Protein 7OLT (pdb70)

Organism: Emericella nidulans (strain FGSC A4 / ATCC 38163 / CBS 112.46 / NRRL 194 / M139) (NCBI:txid227321)

InterPro domains:
  IPR008775 Phytanoyl-CoA dioxygenase-like [PF05721] (136-332)

Solvent-accessible surface area: 14148 Å² total; per-residue (Å²): 164,87,120,8,32,104,21,24,10,152,114,37,21,100,104,0,28,72,20,0,90,106,64,0,0,0,1,0,71,69,12,6,54,124,71,29,8,134,58,0,31,112,46,0,52,71,86,4,179,130,36,58,74,9,32,10,216,130,60,135,163,46,56,142,84,31,38,94,71,2,60,34,10,51,40,3,0,56,30,0,105,0,3,24,67,50,1,3,50,14,163,19,2,20,99,0,0,51,35,7,0,126,85,41,18,32,16,17,4,0,28,0,0,0,21,38,6,24,53,72,8,83,42,56,109,38,51,42,32,15,63,159,48,17,90,105,7,106,191,72,170,93,131,34,61,22,5,1,1,14,0,17,0,0,6,20,68,3,40,43,96,2,0,0,5,20,0,3,39,24,0,26,122,66,129,112,81,92,108,52,41,82,123,38,9,9,57,0,85,7,101,38,0,9,0,0,0,0,5,10,31,0,5,7,0,10,2,37,9,99,53,38,110,67,65,7,27,14,0,8,2,12,0,0,6,6,84,18,100,37,79,18,70,13,150,101,7,71,91,80,18,0,23,16,3,35,83,63,0,5,41,2,13,24,34,7,15,2,166,30,47,55,144,222,43,165,20,55,90,63,66,237,76,57,24,26,64,141,70,84,116,19,117,27,107,82,132,134

Foldseek 3Di:
DDAAAEDELPPCLVVQLVSCVQWQKHKHALLDPLVLLVQLCVQCVVVQVVAAFQQDPPDPDRDPQADRQKGKDWPCLLRGPSCLAVVLPRPSVVSNLCVQCVQWFAKAWLIKIKMKAAAQRAKRAWDFPPVVPCVVVVVDDLPPRFQKKKWWAWSAWADLQQFFKWWQIPQLNDPDCPVPDSVRTHGDGGHGSMIMMGTSRITMIGGGNHPSPDMTMTTMTMMGHPVDHHPDACPPPDLLSLLLGAPSSCVNRVQKWTFTSPPPTQTGCADPSHMSCVVVVRHHNDHD

CATH classification: 2.60.120.620

Nearest PDB structures (foldseek):
  5dap-assembly1_A  TM=1.002E+00  e=4.145E-62  Aspergillus nidulans FGSC A4
  5oa4-assembly1_A  TM=1.003E+00  e=5.260E-62  Aspergillus nidulans FGSC A4
  6eoz-assembly1_A-2  TM=1.002E+00  e=1.141E-61  Aspergillus nidulans FGSC A4
  7etl-assembly1_B  TM=9.410E-01  e=2.578E-31  Aspergillus fumigatus
  6oxj-assembly1_A  TM=9.228E-01  e=7.099E-31  Aspergillus fumigatus Af293

Structure (mmCIF, N/CA/C/O backbone):
data_7OLT
#
_entry.id   7OLT
#
_cell.length_a   72.620
_cell.length_b   120.750
_cell.length_c   67.290
_cell.angle_alpha   90.000
_cell.angle_beta   90.000
_cell.angle_gamma   90.000
#
_symmetry.space_group_name_H-M   'C 2 2 21'
#
loop_
_entity.id
_entity.type
_entity.pdbx_description
1 polymer 'Iron/alpha-ketoglutarate-dependent dioxygenase asqJ'
2 non-polymer 'NICKEL (II) ION'
3 non-polymer 4-Methoxydehydrocyclopeptin
4 non-polymer 2-AMINO-2-HYDROXYMETHYL-PROPANE-1,3-DIOL
5 non-polymer 'BROMIDE ION'
6 non-polymer 'CHLORIDE ION'
7 non-polymer 'POTASSIUM ION'
8 water water
#
loop_
_atom_site.group_PDB
_atom_site.id
_atom_site.type_symbol
_atom_site.label_atom_id
_atom_site.label_alt_id
_atom_site.label_comp_id
_atom_site.label_asym_id
_atom_site.label_entity_id
_atom_site.label_seq_id
_atom_site.pdbx_PDB_ins_code
_atom_site.Cartn_x
_atom_site.Cartn_y
_atom_site.Cartn_z
_atom_site.occupancy
_atom_site.B_iso_or_equiv
_atom_site.auth_seq_id
_atom_site.auth_comp_id
_atom_site.auth_asym_id
_atom_site.auth_atom_id
_atom_site.pdbx_PDB_model_num
ATOM 1 N N . LYS A 1 8 ? -5.545 -41.369 -7.714 1.00 65.54 8 LYS A N 1
ATOM 2 C CA . LYS A 1 8 ? -6.770 -40.960 -8.481 1.00 61.04 8 LYS A CA 1
ATOM 3 C C . LYS A 1 8 ? -6.417 -39.823 -9.451 1.00 51.04 8 LYS A C 1
ATOM 4 O O . LYS A 1 8 ? -5.470 -39.060 -9.168 1.00 51.92 8 LYS A O 1
ATOM 10 N N . SER A 1 9 ? -7.160 -39.730 -10.556 1.00 42.17 9 SER A N 1
ATOM 11 C CA . SER A 1 9 ? -6.941 -38.771 -11.671 1.00 40.85 9 SER A CA 1
ATOM 12 C C . SER A 1 9 ? -7.115 -37.336 -11.163 1.00 33.66 9 SER A C 1
ATOM 13 O O . SER A 1 9 ? -8.053 -37.105 -10.374 1.00 35.22 9 SER A O 1
ATOM 16 N N . GLN A 1 10 ? -6.246 -36.414 -11.587 1.00 29.22 10 GLN A N 1
ATOM 17 C CA . GLN A 1 10 ? -6.354 -34.970 -11.242 1.00 26.32 10 GLN A CA 1
ATOM 18 C C . GLN A 1 10 ? -7.284 -34.270 -12.241 1.00 23.56 10 GLN A C 1
ATOM 19 O O . GLN A 1 10 ? -7.532 -34.818 -13.321 1.00 26.13 10 GLN A O 1
ATOM 25 N N . ILE A 1 11 ? -7.780 -33.086 -11.894 1.00 22.12 11 ILE A N 1
ATOM 26 C CA . ILE A 1 11 ? -8.622 -32.276 -12.818 1.00 21.40 11 ILE A CA 1
ATOM 27 C C . ILE A 1 11 ? -7.785 -31.943 -14.054 1.00 21.80 11 ILE A C 1
ATOM 28 O O . ILE A 1 11 ? -6.667 -31.433 -13.944 1.00 23.62 11 ILE A O 1
ATOM 33 N N . PRO A 1 12 ? -8.289 -32.253 -15.268 1.00 21.75 12 PRO A N 1
ATOM 34 C CA . PRO A 1 12 ? -7.610 -31.860 -16.500 1.00 23.51 12 PRO A CA 1
ATOM 35 C C . PRO A 1 12 ? -7.365 -30.347 -16.544 1.00 22.73 12 PRO A C 1
ATOM 36 O O . PRO A 1 12 ? -8.229 -29.583 -16.158 1.00 25.24 12 PRO A O 1
ATOM 40 N N . ARG A 1 13 ? -6.186 -29.959 -17.008 1.00 22.52 13 ARG A N 1
ATOM 41 C CA . ARG A 1 13 ? -5.780 -28.540 -17.146 1.00 24.60 13 ARG A CA 1
ATOM 42 C C . ARG A 1 13 ? -5.622 -28.224 -18.628 1.00 22.21 13 ARG A C 1
ATOM 43 O O . ARG A 1 13 ? -4.917 -28.971 -19.324 1.00 26.09 13 ARG A O 1
ATOM 51 N N . LEU A 1 14 ? -6.253 -27.149 -19.087 1.00 23.73 14 LEU A N 1
ATOM 52 C CA . LEU A 1 14 ? -6.276 -26.788 -20.529 1.00 23.24 14 LEU A CA 1
ATOM 53 C C . LEU A 1 14 ? -5.862 -25.331 -20.715 1.00 21.66 14 LEU A C 1
ATOM 54 O O . LEU A 1 14 ? -6.079 -24.514 -19.792 1.00 23.67 14 LEU A O 1
ATOM 59 N N . SER A 1 15 ? -5.304 -25.033 -21.883 1.00 22.25 15 SER A N 1
ATOM 60 C CA . SER A 1 15 ? -4.935 -23.667 -22.324 1.00 26.34 15 SER A CA 1
ATOM 61 C C . SER A 1 15 ? -6.186 -22.936 -22.802 1.00 29.53 15 SER A C 1
ATOM 62 O O . SER A 1 15 ? -6.910 -23.497 -23.629 1.00 34.95 15 SER A O 1
ATOM 65 N N . ALA A 1 16 ? -6.396 -21.717 -22.313 1.00 28.88 16 ALA A N 1
ATOM 66 C CA . ALA A 1 16 ? -7.395 -20.765 -22.840 1.00 33.10 16 ALA A CA 1
ATOM 67 C C . ALA A 1 16 ? -7.031 -20.440 -24.293 1.00 35.62 16 ALA A C 1
ATOM 68 O O . ALA A 1 16 ? -7.957 -20.342 -25.122 1.00 47.93 16 ALA A O 1
ATOM 70 N N . ILE A 1 17 ? -5.722 -20.361 -24.582 1.00 30.01 17 ILE A N 1
ATOM 71 C CA . ILE A 1 17 ? -5.129 -19.849 -25.854 1.00 34.95 17 ILE A CA 1
ATOM 72 C C . ILE A 1 17 ? -5.206 -20.930 -26.941 1.00 34.70 17 ILE A C 1
ATOM 73 O O . ILE A 1 17 ? -5.680 -20.611 -28.039 1.00 43.53 17 ILE A O 1
ATOM 78 N N . ASN A 1 18 ? -4.765 -22.156 -26.646 1.00 34.12 18 ASN A N 1
ATOM 79 C CA . ASN A 1 18 ? -4.496 -23.214 -27.661 1.00 36.13 18 ASN A CA 1
ATOM 80 C C . ASN A 1 18 ? -5.621 -24.265 -27.699 1.00 36.53 18 ASN A C 1
ATOM 81 O O . ASN A 1 18 ? -5.952 -24.731 -28.809 1.00 44.81 18 ASN A O 1
ATOM 86 N N . ASP A 1 19 ? -6.208 -24.628 -26.553 1.00 30.76 19 ASP A N 1
ATOM 87 C CA . ASP A 1 19 ? -6.988 -25.891 -26.420 1.00 32.80 19 ASP A CA 1
ATOM 88 C C . ASP A 1 19 ? -8.496 -25.607 -26.455 1.00 32.72 19 ASP A C 1
ATOM 89 O O . ASP A 1 19 ? -9.242 -26.421 -25.898 1.00 31.24 19 ASP A O 1
ATOM 94 N N . LEU A 1 20 ? -8.940 -24.505 -27.066 1.00 30.81 20 LEU A N 1
ATOM 95 C CA . LEU A 1 20 ? -10.281 -23.922 -26.773 1.00 23.28 20 LEU A CA 1
ATOM 96 C C . LEU A 1 20 ? -11.385 -24.931 -27.120 1.00 22.22 20 LEU A C 1
ATOM 97 O O . LEU A 1 20 ? -12.281 -25.141 -26.294 1.00 21.52 20 LEU A O 1
ATOM 102 N N . HIS A 1 21 ? -11.296 -25.559 -28.290 1.00 22.31 21 HIS A N 1
ATOM 103 C CA . HIS A 1 21 ? -12.253 -26.597 -28.762 1.00 22.96 21 HIS A CA 1
ATOM 104 C C . HIS A 1 21 ? -12.265 -27.822 -27.834 1.00 21.65 21 HIS A C 1
ATOM 105 O O . HIS A 1 21 ? -13.226 -28.588 -27.900 1.00 21.56 21 HIS A O 1
ATOM 112 N N . LYS A 1 22 ? -11.231 -28.036 -27.022 1.00 22.19 22 LYS A N 1
ATOM 113 C CA . LYS A 1 22 ? -11.135 -29.244 -26.167 1.00 22.08 22 LYS A CA 1
ATOM 114 C C . LYS A 1 22 ? -11.793 -29.002 -24.806 1.00 20.61 22 LYS A C 1
ATOM 115 O O . LYS A 1 22 ? -12.013 -29.985 -24.096 1.00 22.14 22 LYS A O 1
ATOM 121 N N . ILE A 1 23 ? -12.092 -27.757 -24.432 1.00 20.26 23 ILE A N 1
ATOM 122 C CA . ILE A 1 23 ? -12.512 -27.449 -23.032 1.00 20.49 23 ILE A CA 1
ATOM 123 C C . ILE A 1 23 ? -13.885 -28.076 -22.769 1.00 19.85 23 ILE A C 1
ATOM 124 O O . ILE A 1 23 ? -13.993 -28.852 -21.806 1.00 21.68 23 ILE A O 1
ATOM 129 N N . TRP A 1 24 ? -14.906 -27.748 -23.563 1.00 18.77 24 TRP A N 1
ATOM 130 C CA . TRP A 1 24 ? -16.264 -28.281 -23.297 1.00 20.44 24 TRP A CA 1
ATOM 131 C C . TRP A 1 24 ? -16.251 -29.811 -23.388 1.00 21.23 24 TRP A C 1
ATOM 132 O O . TRP A 1 24 ? -16.755 -30.482 -22.484 1.00 19.97 24 TRP A O 1
ATOM 143 N N . PRO A 1 25 ? -15.670 -30.442 -24.438 1.00 21.22 25 PRO A N 1
ATOM 144 C CA . PRO A 1 25 ? -15.567 -31.905 -24.467 1.00 24.82 25 PRO A CA 1
ATOM 145 C C . PRO A 1 25 ? -14.936 -32.519 -23.206 1.00 20.66 25 PRO A C 1
ATOM 146 O O . PRO A 1 25 ? -15.365 -33.581 -22.789 1.00 22.73 25 PRO A O 1
ATOM 150 N N . THR A 1 26 ? -13.932 -31.854 -22.634 1.00 19.94 26 THR A N 1
ATOM 151 C CA . THR A 1 26 ? -13.232 -32.329 -21.417 1.00 21.01 26 THR A CA 1
ATOM 152 C C . THR A 1 26 ? -14.227 -32.313 -20.250 1.00 20.27 26 THR A C 1
ATOM 153 O O . THR A 1 26 ? -14.289 -33.295 -19.502 1.00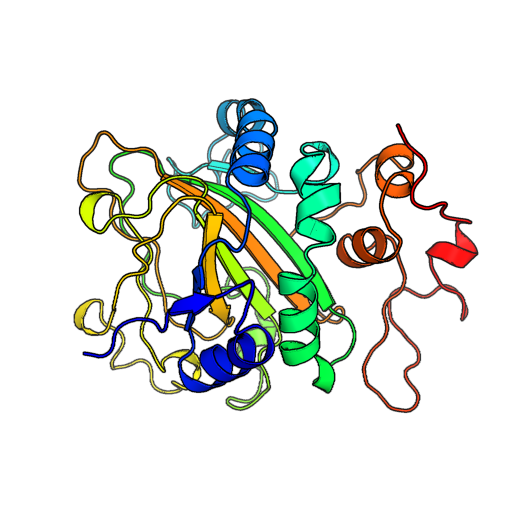 20.92 26 THR A O 1
ATOM 157 N N . VAL A 1 27 ? -14.976 -31.224 -20.097 1.00 19.27 27 VAL A N 1
ATOM 158 C CA . VAL A 1 27 ? -15.948 -31.077 -18.977 1.00 19.93 27 VAL A CA 1
ATOM 159 C C . VAL A 1 27 ? -17.082 -32.089 -19.188 1.00 20.49 27 VAL A C 1
ATOM 160 O O . VAL A 1 27 ? -17.487 -32.744 -18.210 1.00 22.94 27 VAL A O 1
ATOM 164 N N . GLU A 1 28 ? -17.568 -32.243 -20.419 1.00 20.97 28 GLU A N 1
ATOM 165 C CA . GLU A 1 28 ? -18.605 -33.257 -20.741 1.00 24.15 28 GLU A CA 1
ATOM 166 C C . GLU A 1 28 ? -18.167 -34.632 -20.222 1.00 24.19 28 GLU A C 1
ATOM 167 O O . GLU A 1 28 ? -19.016 -35.370 -19.685 1.00 24.77 28 GLU A O 1
ATOM 173 N N . GLU A 1 29 ? -16.896 -34.987 -20.415 1.00 23.80 29 GLU A N 1
ATOM 174 C CA . GLU A 1 29 ? -16.377 -36.336 -20.074 1.00 25.48 29 GLU A CA 1
ATOM 175 C C . GLU A 1 29 ? -16.137 -36.427 -18.566 1.00 22.17 29 GLU A C 1
ATOM 176 O O . GLU A 1 29 ? -16.557 -37.429 -17.978 1.00 27.10 29 GLU A O 1
ATOM 182 N N . HIS A 1 30 ? -15.462 -35.439 -17.975 1.00 21.09 30 HIS A N 1
ATOM 183 C CA . HIS A 1 30 ? -14.884 -35.548 -16.607 1.00 22.75 30 HIS A CA 1
ATOM 184 C C . HIS A 1 30 ? -15.686 -34.773 -15.556 1.00 19.29 30 HIS A C 1
ATOM 185 O O . HIS A 1 30 ? -15.497 -35.071 -14.367 1.00 23.92 30 HIS A O 1
ATOM 192 N N . GLY A 1 31 ? -16.518 -33.813 -15.959 1.00 18.68 31 GLY A N 1
ATOM 193 C CA . GLY A 1 31 ? -17.341 -33.000 -15.043 1.00 19.96 31 GLY A CA 1
ATOM 194 C C . GLY A 1 31 ? -16.601 -31.767 -14.558 1.00 19.05 31 GLY A C 1
ATOM 195 O O . GLY A 1 31 ? -17.198 -30.939 -13.874 1.00 19.92 31 GLY A O 1
ATOM 196 N N . ALA A 1 32 ? -15.317 -31.631 -14.886 1.00 20.12 32 ALA A N 1
ATOM 197 C CA . ALA A 1 32 ? -14.509 -30.477 -14.457 1.00 18.67 32 ALA A CA 1
ATOM 198 C C . ALA A 1 32 ? -13.271 -30.340 -15.343 1.00 18.71 32 ALA A C 1
ATOM 199 O O . ALA A 1 32 ? -12.764 -31.340 -15.871 1.00 21.85 32 ALA A O 1
ATOM 201 N N . ALA A 1 33 ? -12.816 -29.107 -15.497 1.00 19.21 33 ALA A N 1
ATOM 202 C CA . ALA A 1 33 ? -11.542 -28.778 -16.156 1.00 19.70 33 ALA A CA 1
ATOM 203 C C . ALA A 1 33 ? -11.053 -27.461 -15.578 1.00 20.20 33 ALA A C 1
ATOM 204 O O . ALA A 1 33 ? -11.884 -26.598 -15.227 1.00 19.33 33 ALA A O 1
ATOM 206 N N . ILE A 1 34 ? -9.742 -27.311 -15.512 1.00 20.36 34 ILE A N 1
ATOM 207 C CA . ILE A 1 34 ? -9.104 -26.0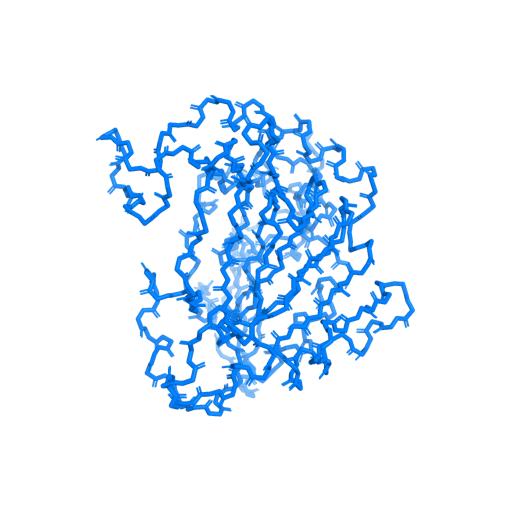31 -15.129 1.00 20.75 34 ILE A CA 1
ATOM 208 C C . ILE A 1 34 ? -8.648 -25.367 -16.424 1.00 20.60 34 ILE A C 1
ATOM 209 O O . ILE A 1 34 ? -7.908 -25.997 -17.214 1.00 22.96 34 ILE A O 1
ATOM 214 N N . ILE A 1 35 ? -9.163 -24.168 -16.657 1.00 19.83 35 ILE A N 1
ATOM 215 C CA . ILE A 1 35 ? -8.772 -23.288 -17.788 1.00 20.54 35 ILE A CA 1
ATOM 216 C C . ILE A 1 35 ? -7.675 -22.368 -17.252 1.00 20.82 35 ILE A C 1
ATOM 217 O O . ILE A 1 35 ? -7.991 -21.458 -16.459 1.00 20.88 35 ILE A O 1
ATOM 222 N N . GLU A 1 36 ? -6.426 -22.639 -17.628 1.00 21.39 36 GLU A N 1
ATOM 223 C CA . GLU A 1 36 ? -5.259 -21.832 -17.195 1.00 22.49 36 GLU A CA 1
ATOM 224 C C . GLU A 1 36 ? -5.344 -20.452 -17.856 1.00 24.80 36 GLU A C 1
ATOM 225 O O . GLU A 1 36 ? -5.606 -20.376 -19.073 1.00 24.81 36 GLU A O 1
ATOM 231 N N . SER A 1 37 ? -5.172 -19.398 -17.059 1.00 25.52 37 SER A N 1
ATOM 232 C CA . SER A 1 37 ? -5.176 -17.983 -17.510 1.00 27.59 37 SER A CA 1
ATOM 233 C C . SER A 1 37 ? -6.462 -17.685 -18.294 1.00 25.59 37 SER A C 1
ATOM 234 O O . SER A 1 37 ? -6.412 -17.034 -19.356 1.00 27.49 37 SER A O 1
ATOM 237 N N . PHE A 1 38 ? -7.593 -18.153 -17.773 1.00 22.73 38 PHE A N 1
ATOM 238 C CA . PHE A 1 38 ? -8.934 -17.793 -18.289 1.00 20.34 38 PHE A CA 1
ATOM 239 C C . PHE A 1 38 ? -9.068 -16.264 -18.357 1.00 20.93 38 PHE A C 1
ATOM 240 O O . PHE A 1 38 ? -9.554 -15.733 -19.384 1.00 22.60 38 PHE A O 1
ATOM 248 N N . LEU A 1 39 ? -8.664 -15.570 -17.290 1.00 20.30 39 LEU A N 1
ATOM 249 C CA . LEU A 1 39 ? -8.536 -14.094 -17.259 1.00 21.01 39 LEU A CA 1
ATOM 250 C C . LEU A 1 39 ? -7.066 -13.732 -17.092 1.00 21.43 39 LEU A C 1
ATOM 251 O O . LEU A 1 39 ? -6.376 -14.414 -16.327 1.00 23.43 39 LEU A O 1
ATOM 256 N N . SER A 1 40 ? -6.618 -12.689 -17.780 1.00 23.43 40 SER A N 1
ATOM 257 C CA . SER A 1 40 ? -5.259 -12.121 -17.601 1.00 23.09 40 SER A CA 1
ATOM 258 C C . SER A 1 40 ? -5.127 -11.569 -16.177 1.00 22.88 40 SER A C 1
ATOM 259 O O . SER A 1 40 ? -6.159 -11.234 -15.547 1.00 24.76 40 SER A O 1
ATOM 262 N N . LEU A 1 41 ? -3.891 -11.440 -15.697 1.00 23.24 41 LEU A N 1
ATOM 263 C CA . LEU A 1 41 ? -3.616 -10.827 -14.377 1.00 24.23 41 LEU A CA 1
ATOM 264 C C . LEU A 1 41 ? -4.087 -9.368 -14.389 1.00 24.20 41 LEU A C 1
ATOM 265 O O . LEU A 1 41 ? -4.503 -8.895 -13.330 1.00 24.62 41 LEU A O 1
ATOM 270 N N . ASP A 1 42 ? -4.036 -8.684 -15.535 1.00 24.28 42 ASP A N 1
ATOM 271 C CA . ASP A 1 42 ? -4.485 -7.270 -15.630 1.00 25.63 42 ASP A CA 1
ATOM 272 C C . ASP A 1 42 ? -5.992 -7.198 -15.352 1.00 24.87 42 ASP A C 1
ATOM 273 O O . ASP A 1 42 ? -6.422 -6.339 -14.569 1.00 23.42 42 ASP A O 1
ATOM 278 N N . ILE A 1 43 ? -6.774 -8.075 -15.971 1.00 23.77 43 ILE A N 1
ATOM 279 C CA . ILE A 1 43 ? -8.251 -8.109 -15.761 1.00 24.54 43 ILE A CA 1
ATOM 280 C C . ILE A 1 43 ? -8.531 -8.469 -14.295 1.00 20.39 43 ILE A C 1
ATOM 281 O O . ILE A 1 43 ? -9.403 -7.831 -13.687 1.00 22.04 43 ILE A O 1
ATOM 286 N N . VAL A 1 44 ? -7.805 -9.442 -13.743 1.00 19.72 44 VAL A N 1
ATOM 287 C CA . VAL A 1 44 ? -7.964 -9.860 -12.320 1.00 19.97 44 VAL A CA 1
ATOM 288 C C . VAL A 1 44 ? -7.694 -8.657 -11.409 1.00 20.20 44 VAL A C 1
ATOM 289 O O . VAL A 1 44 ? -8.480 -8.434 -10.471 1.00 22.60 44 VAL A O 1
ATOM 293 N N . ARG A 1 45 ? -6.622 -7.911 -11.674 1.00 21.19 45 ARG A N 1
ATOM 294 C CA . ARG A 1 45 ? -6.227 -6.741 -10.853 1.00 20.74 45 ARG A CA 1
ATOM 295 C C . ARG A 1 45 ? -7.350 -5.702 -10.908 1.00 20.60 45 ARG A C 1
ATOM 296 O O . ARG A 1 45 ? -7.736 -5.180 -9.842 1.00 22.28 45 ARG A O 1
ATOM 304 N N . ARG A 1 46 ? -7.869 -5.419 -12.104 1.00 20.27 46 ARG A N 1
ATOM 305 C CA . ARG A 1 46 ? -8.906 -4.373 -12.288 1.00 20.34 46 ARG A CA 1
ATOM 306 C C . ARG A 1 46 ? -10.189 -4.815 -11.593 1.00 21.53 46 ARG A C 1
ATOM 307 O O . ARG A 1 46 ? -10.786 -4.014 -10.843 1.00 23.17 46 ARG A O 1
ATOM 315 N N . LEU A 1 47 ? -10.596 -6.052 -11.828 1.00 19.01 47 LEU A N 1
ATOM 316 C CA . LEU A 1 47 ? -11.842 -6.546 -11.218 1.00 21.71 47 LEU A CA 1
ATOM 317 C C . LEU A 1 47 ? -11.704 -6.491 -9.692 1.00 20.59 47 LEU A C 1
ATOM 318 O O . LEU A 1 47 ? -12.637 -6.020 -9.037 1.00 22.30 47 LEU A O 1
ATOM 323 N N . ASN A 1 48 ? -10.570 -6.927 -9.142 1.00 20.34 48 ASN A N 1
ATOM 324 C CA . ASN A 1 48 ? -10.365 -6.910 -7.670 1.00 21.53 48 ASN A CA 1
ATOM 325 C C . ASN A 1 48 ? -10.508 -5.477 -7.149 1.00 21.89 48 ASN A C 1
ATOM 326 O O . ASN A 1 48 ? -11.216 -5.276 -6.142 1.00 22.02 48 ASN A O 1
ATOM 331 N N . GLU A 1 49 ? -9.850 -4.519 -7.797 1.00 22.37 49 GLU A N 1
ATOM 332 C CA . GLU A 1 49 ? -9.838 -3.107 -7.348 1.00 24.43 49 GLU A CA 1
ATOM 333 C C . GLU A 1 49 ? -11.264 -2.560 -7.400 1.00 21.48 49 GLU A C 1
ATOM 334 O O . GLU A 1 49 ? -11.665 -1.841 -6.469 1.00 22.98 49 GLU A O 1
ATOM 340 N N . GLU A 1 50 ? -12.007 -2.915 -8.444 1.00 20.09 50 GLU A N 1
ATOM 341 C CA . GLU A 1 50 ? -13.358 -2.354 -8.687 1.00 21.32 50 GLU A CA 1
ATOM 342 C C . GLU A 1 50 ? -14.338 -2.900 -7.635 1.00 20.16 50 GLU A C 1
ATOM 343 O O . GLU A 1 50 ? -15.158 -2.117 -7.135 1.00 21.67 50 GLU A O 1
ATOM 349 N N A VAL A 1 51 ? -14.260 -4.187 -7.284 0.50 19.49 51 VAL A N 1
ATOM 350 N N B VAL A 1 51 ? -14.249 -4.189 -7.290 0.50 19.41 51 VAL A N 1
ATOM 351 C CA A VAL A 1 51 ? -15.267 -4.817 -6.371 0.50 20.38 51 VAL A CA 1
ATOM 352 C CA B VAL A 1 51 ? -15.243 -4.850 -6.384 0.50 20.23 51 VAL A CA 1
ATOM 353 C C A VAL A 1 51 ? -14.832 -4.662 -4.903 0.50 20.00 51 VAL A C 1
ATOM 354 C C B VAL A 1 51 ? -14.829 -4.668 -4.913 0.50 19.78 51 VAL A C 1
ATOM 355 O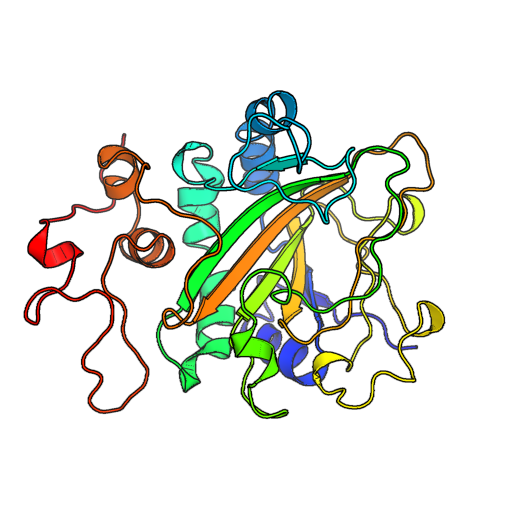 O A VAL A 1 51 ? -15.705 -4.798 -4.022 0.50 20.65 51 VAL A O 1
ATOM 356 O O B VAL A 1 51 ? -15.713 -4.795 -4.040 0.50 20.67 51 VAL A O 1
ATOM 363 N N . ASP A 1 52 ? -13.556 -4.354 -4.646 1.00 20.52 52 ASP A N 1
ATOM 364 C CA . ASP A 1 52 ? -12.985 -4.273 -3.269 1.00 21.00 52 ASP A CA 1
ATOM 365 C C . ASP A 1 52 ? -13.949 -3.593 -2.285 1.00 20.94 52 ASP A C 1
ATOM 366 O O . ASP A 1 52 ? -14.327 -4.184 -1.273 1.00 21.88 52 ASP A O 1
ATOM 371 N N . PRO A 1 53 ? -14.358 -2.322 -2.494 1.00 21.20 53 PRO A N 1
ATOM 372 C CA . PRO A 1 53 ? -15.178 -1.628 -1.497 1.00 22.75 53 PRO A CA 1
ATOM 373 C C . PRO A 1 53 ? -16.566 -2.269 -1.319 1.00 21.30 53 PRO A C 1
ATOM 374 O O . PRO A 1 53 ? -17.085 -2.269 -0.223 1.00 22.21 53 PRO A O 1
ATOM 378 N N . PHE A 1 54 ? -17.138 -2.825 -2.386 1.00 19.84 54 PHE A N 1
ATOM 379 C CA . PHE A 1 54 ? -18.468 -3.484 -2.336 1.00 20.60 54 PHE A CA 1
ATOM 380 C C . PHE A 1 54 ? -18.382 -4.751 -1.491 1.00 20.29 54 PHE A C 1
ATOM 381 O O . PHE A 1 54 ? -19.358 -5.062 -0.806 1.00 21.68 54 PHE A O 1
ATOM 389 N N . VAL A 1 55 ? -17.259 -5.470 -1.535 1.00 19.76 55 VAL A N 1
ATOM 390 C CA . VAL A 1 55 ? -17.038 -6.644 -0.642 1.00 20.70 55 VAL A CA 1
ATOM 391 C C . VAL A 1 55 ? -16.970 -6.151 0.813 1.00 21.55 55 VAL A C 1
ATOM 392 O O . VAL A 1 55 ? -17.581 -6.778 1.688 1.00 22.36 55 VAL A O 1
ATOM 396 N N . LYS A 1 56 ? -16.242 -5.072 1.077 1.00 22.14 56 LYS A N 1
ATOM 397 C CA . LYS A 1 56 ? -16.046 -4.566 2.461 1.00 23.79 56 LYS A CA 1
ATOM 398 C C . LYS A 1 56 ? -17.370 -4.071 3.070 1.00 23.22 56 LYS A C 1
ATOM 399 O O . LYS A 1 56 ? -17.532 -4.207 4.293 1.00 26.55 56 LYS A O 1
ATOM 405 N N . ILE A 1 57 ? -18.281 -3.490 2.284 1.00 23.03 57 ILE A N 1
ATOM 406 C CA . ILE A 1 57 ? -19.563 -2.942 2.832 1.00 22.52 57 ILE A CA 1
ATOM 407 C C . ILE A 1 57 ? -20.638 -4.033 2.871 1.00 23.71 57 ILE A C 1
ATOM 408 O O . ILE A 1 57 ? -21.676 -3.786 3.508 1.00 26.32 57 ILE A O 1
ATOM 413 N N . GLU A 1 58 ? -20.424 -5.171 2.202 1.00 21.13 58 GLU A N 1
ATOM 414 C CA . GLU A 1 58 ? -21.451 -6.237 2.066 1.00 21.96 58 GLU A CA 1
ATOM 415 C C . GLU A 1 58 ? -21.766 -6.801 3.449 1.00 23.22 58 GLU A C 1
ATOM 416 O O . GLU A 1 58 ? -20.866 -7.205 4.182 1.00 24.97 58 GLU A O 1
ATOM 422 N N . PRO A 1 59 ? -23.048 -6.811 3.880 1.00 24.30 59 PRO A N 1
ATOM 423 C CA . PRO A 1 59 ? -23.418 -7.467 5.131 1.00 25.82 59 PRO A CA 1
ATOM 424 C C . PRO A 1 59 ? -23.339 -8.999 5.058 1.00 24.00 59 PRO A C 1
ATOM 425 O O . PRO A 1 59 ? -23.112 -9.570 3.991 1.00 23.50 59 PRO A O 1
ATOM 429 N N . ILE A 1 60 ? -23.541 -9.648 6.198 1.00 23.64 60 ILE A N 1
ATOM 430 C CA . ILE A 1 60 ? -23.592 -11.137 6.289 1.00 23.47 60 ILE A CA 1
ATOM 431 C C . ILE A 1 60 ? -24.629 -11.658 5.290 1.00 22.58 60 ILE A C 1
ATOM 432 O O . ILE A 1 60 ? -25.605 -10.974 4.964 1.00 22.91 60 ILE A O 1
ATOM 437 N N . PRO A 1 61 ? -24.425 -12.864 4.723 1.00 20.61 61 PRO A N 1
ATOM 438 C CA . PRO A 1 61 ? -25.343 -13.405 3.715 1.00 21.17 61 PRO A CA 1
ATOM 439 C C . PRO A 1 61 ? -26.810 -13.432 4.170 1.00 22.16 61 PRO A C 1
ATOM 440 O O . PRO A 1 61 ? -27.682 -13.223 3.335 1.00 21.16 61 PRO A O 1
ATOM 444 N N . ALA A 1 62 ? -27.065 -13.680 5.456 1.00 22.09 62 ALA A N 1
ATOM 445 C CA . ALA A 1 62 ? -28.438 -13.777 6.008 1.00 23.13 62 ALA A CA 1
ATOM 446 C C . ALA A 1 62 ? -28.757 -12.544 6.864 1.00 21.82 62 ALA A C 1
ATOM 447 O O . ALA A 1 62 ? -29.523 -12.687 7.830 1.00 25.11 62 ALA A O 1
ATOM 449 N N . ALA A 1 63 ? -28.245 -11.367 6.499 1.00 23.31 63 ALA A N 1
ATOM 450 C CA . ALA A 1 63 ? -28.476 -10.103 7.243 1.00 26.60 63 ALA A CA 1
ATOM 451 C C . ALA A 1 63 ? -29.985 -9.876 7.402 1.00 27.14 63 ALA A C 1
ATOM 452 O O . ALA A 1 63 ? -30.736 -10.144 6.458 1.00 23.32 63 ALA A O 1
ATOM 454 N N . LYS A 1 64 ? -30.413 -9.401 8.570 1.00 28.38 64 LYS A N 1
ATOM 455 C CA . LYS A 1 64 ? -31.851 -9.195 8.893 1.00 32.12 64 LYS A CA 1
ATOM 456 C C . LYS A 1 64 ? -32.439 -8.081 8.013 1.00 30.54 64 LYS A C 1
ATOM 457 O O . LYS A 1 64 ? -33.672 -8.041 7.883 1.00 31.30 64 LYS A O 1
ATOM 463 N N . THR A 1 65 ? -31.601 -7.208 7.441 1.00 29.89 65 THR A N 1
ATOM 464 C CA . THR A 1 65 ? -32.017 -6.077 6.569 1.00 31.09 65 THR A CA 1
ATOM 465 C C . THR A 1 65 ? -32.384 -6.593 5.171 1.00 27.54 65 THR A C 1
ATOM 466 O O . THR A 1 65 ? -33.016 -5.835 4.430 1.00 34.16 65 THR A O 1
ATOM 470 N N . LYS A 1 66 ? -31.993 -7.821 4.822 1.00 24.93 66 LYS A N 1
ATOM 471 C CA . LYS A 1 66 ? -32.219 -8.395 3.469 1.00 23.01 66 LYS A CA 1
ATOM 472 C C . LYS A 1 66 ? -33.592 -9.067 3.407 1.00 23.56 66 LYS A C 1
ATOM 473 O O . LYS A 1 66 ? -33.943 -9.762 4.360 1.00 26.97 66 LYS A O 1
ATOM 479 N N . ASP A 1 67 ? -34.319 -8.916 2.296 1.00 22.57 67 ASP A N 1
ATOM 480 C CA . ASP A 1 67 ? -35.622 -9.614 2.118 1.00 25.58 67 ASP A CA 1
ATOM 481 C C . ASP A 1 67 ? -35.398 -10.909 1.323 1.00 23.67 67 ASP A C 1
ATOM 482 O O . ASP A 1 67 ? -36.306 -11.765 1.335 1.00 24.33 67 ASP A O 1
ATOM 487 N N . HIS A 1 68 ? -34.211 -11.114 0.738 1.00 24.28 68 HIS A N 1
ATOM 488 C CA . HIS A 1 68 ? -33.792 -12.435 0.188 1.00 21.40 68 HIS A CA 1
ATOM 489 C C . HIS A 1 68 ? -32.498 -12.886 0.853 1.00 21.16 68 HIS A C 1
ATOM 490 O O . HIS A 1 68 ? -31.487 -13.081 0.178 1.00 22.28 68 HIS A O 1
ATOM 497 N N . PRO A 1 69 ? -32.508 -13.147 2.179 1.00 20.55 69 PRO A N 1
ATOM 498 C CA . PRO A 1 69 ? -31.307 -13.615 2.858 1.00 21.56 69 PRO A CA 1
ATOM 499 C C . PRO A 1 69 ? -30.853 -14.972 2.307 1.00 21.55 69 PRO A C 1
ATOM 500 O O . PRO A 1 69 ? -31.684 -15.796 1.942 1.00 20.09 69 PRO A O 1
ATOM 504 N N . ASN A 1 70 ? -29.537 -15.172 2.285 1.00 20.48 70 ASN A N 1
ATOM 505 C CA . ASN A 1 70 ? -28.887 -16.458 1.945 1.00 21.11 70 ASN A CA 1
ATOM 506 C C . ASN A 1 70 ? -28.522 -17.149 3.260 1.00 20.74 70 ASN A C 1
ATOM 507 O O . ASN A 1 70 ? -27.564 -16.720 3.921 1.00 20.18 70 ASN A O 1
ATOM 512 N N . HIS A 1 71 ? -29.311 -18.151 3.646 1.00 20.52 71 HIS A N 1
ATOM 513 C CA . HIS A 1 71 ? -29.157 -18.893 4.920 1.00 19.98 71 HIS A CA 1
ATOM 514 C C . HIS A 1 71 ? -28.135 -20.017 4.751 1.00 20.25 71 HIS A C 1
ATOM 515 O O . HIS A 1 71 ? -27.894 -20.722 5.726 1.00 24.04 71 HIS A O 1
ATOM 522 N N . VAL A 1 72 ? -27.597 -20.213 3.550 1.00 18.82 72 VAL A N 1
ATOM 523 C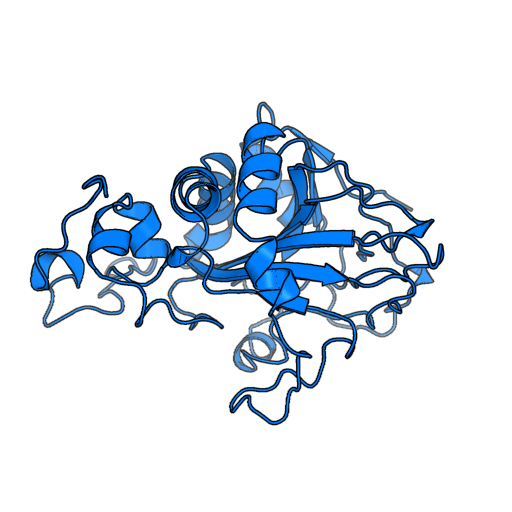 CA . VAL A 1 72 ? -26.733 -21.390 3.257 1.00 19.64 72 VAL A CA 1
ATOM 524 C C . VAL A 1 72 ? -25.268 -21.001 3.466 1.00 19.25 72 VAL A C 1
ATOM 525 O O . VAL A 1 72 ? -24.524 -21.795 4.077 1.00 20.75 72 VAL A O 1
ATOM 529 N N . LEU A 1 73 ? -24.844 -19.849 2.951 1.00 19.50 73 LEU A N 1
ATOM 530 C CA . LEU A 1 73 ? -23.410 -19.456 3.012 1.00 20.91 73 LEU A CA 1
ATOM 531 C C . LEU A 1 73 ? -22.983 -19.302 4.475 1.00 22.63 73 LEU A C 1
ATOM 532 O O . LEU A 1 73 ? -23.821 -18.910 5.304 1.00 21.40 73 LEU A O 1
ATOM 537 N N . SER A 1 74 ? -21.716 -19.586 4.775 1.00 22.75 74 SER A N 1
ATOM 538 C CA . SER A 1 74 ? -21.102 -19.273 6.090 1.00 23.68 74 SER A CA 1
ATOM 539 C C . SER A 1 74 ? -21.351 -17.798 6.413 1.00 22.74 74 SER A C 1
ATOM 540 O O . SER A 1 74 ? -21.318 -16.973 5.491 1.00 22.34 74 SER A O 1
ATOM 543 N N . THR A 1 75 ? -21.580 -17.480 7.686 1.00 23.24 75 THR A N 1
ATOM 544 C CA . THR A 1 75 ? -21.912 -16.106 8.139 1.00 23.37 75 THR A CA 1
ATOM 545 C C . THR A 1 75 ? -20.726 -15.180 7.834 1.00 23.71 75 THR A C 1
ATOM 546 O O . THR A 1 75 ? -20.953 -13.982 7.678 1.00 25.53 75 THR A O 1
ATOM 550 N N . THR A 1 76 ? -19.507 -15.721 7.744 1.00 23.92 76 THR A N 1
ATOM 551 C CA . THR A 1 76 ? -18.265 -14.936 7.519 1.00 24.95 76 THR A CA 1
ATOM 552 C C . THR A 1 76 ? -18.013 -14.718 6.023 1.00 21.99 76 THR A C 1
ATOM 553 O O . THR A 1 76 ? -17.117 -13.901 5.702 1.00 25.35 76 THR A O 1
ATOM 557 N N . THR A 1 77 ? -18.742 -15.417 5.143 1.00 20.62 77 THR A N 1
ATOM 558 C CA . THR A 1 77 ? -18.605 -15.307 3.665 1.00 20.08 77 THR A CA 1
ATOM 559 C C . THR A 1 77 ? -19.245 -13.990 3.222 1.00 20.58 77 THR A C 1
ATOM 560 O O . THR A 1 77 ? -20.197 -13.545 3.885 1.00 21.58 77 THR A O 1
ATOM 564 N N . ARG A 1 78 ? -18.716 -13.374 2.167 1.00 19.43 78 ARG A N 1
ATOM 565 C CA . ARG A 1 78 ? -19.323 -12.181 1.529 1.00 19.89 78 ARG A CA 1
ATOM 566 C C . ARG A 1 78 ? -19.528 -12.491 0.046 1.00 20.08 78 ARG A C 1
ATOM 567 O O . ARG A 1 78 ? -18.608 -12.992 -0.595 1.00 21.15 78 ARG A O 1
ATOM 575 N N . LEU A 1 79 ? -20.728 -12.237 -0.460 1.00 18.96 79 LEU A N 1
ATOM 576 C CA . LEU A 1 79 ? -21.077 -12.448 -1.880 1.00 18.28 79 LEU A CA 1
ATOM 577 C C . LEU A 1 79 ? -21.598 -11.125 -2.422 1.00 19.24 79 LEU A C 1
ATOM 578 O O . LEU A 1 79 ? -22.499 -10.526 -1.787 1.00 20.08 79 LEU A O 1
ATOM 583 N N . VAL A 1 80 ? -21.013 -10.675 -3.529 1.00 18.98 80 VAL A N 1
ATOM 584 C CA . VAL A 1 80 ? -21.440 -9.453 -4.253 1.00 18.57 80 VAL A CA 1
ATOM 585 C C . VAL A 1 80 ? -21.802 -9.881 -5.670 1.00 18.11 80 VAL A C 1
ATOM 586 O O . VAL A 1 80 ? -20.916 -10.379 -6.387 1.00 17.77 80 VAL A O 1
ATOM 590 N N . ASN A 1 81 ? -23.061 -9.698 -6.054 1.00 18.68 81 ASN A N 1
ATOM 591 C CA . ASN A 1 81 ? -23.510 -9.971 -7.438 1.00 16.71 81 ASN A CA 1
ATOM 592 C C . ASN A 1 81 ? -23.964 -8.656 -8.080 1.00 17.56 81 ASN A C 1
ATOM 593 O O . ASN A 1 81 ? -23.648 -7.577 -7.534 1.00 18.02 81 ASN A O 1
ATOM 598 N N . VAL A 1 82 ? -24.607 -8.750 -9.246 1.00 18.96 82 VAL A N 1
ATOM 599 C CA . VAL A 1 82 ? -24.951 -7.586 -10.114 1.00 17.82 82 VAL A CA 1
ATOM 600 C C . VAL A 1 82 ? -23.674 -6.746 -10.289 1.00 16.49 82 VAL A C 1
ATOM 601 O O . VAL A 1 82 ? -23.606 -5.594 -9.877 1.00 19.09 82 VAL A O 1
ATOM 605 N N . LEU A 1 83 ? -22.662 -7.359 -10.895 1.00 16.89 83 LEU A N 1
ATOM 606 C CA . LEU A 1 83 ? -21.315 -6.748 -10.995 1.00 17.37 83 LEU A CA 1
ATOM 607 C C . LEU A 1 83 ? -21.253 -5.716 -12.124 1.00 17.17 83 LEU A C 1
ATOM 608 O O . LEU A 1 83 ? -20.333 -4.878 -12.090 1.00 18.73 83 LEU A O 1
ATOM 613 N N . ALA A 1 84 ? -22.159 -5.754 -13.102 1.00 17.87 84 ALA A N 1
ATOM 614 C CA . ALA A 1 84 ? -22.045 -4.877 -14.283 1.00 20.56 84 ALA A CA 1
ATOM 615 C C . ALA A 1 84 ? -21.915 -3.412 -13.862 1.00 19.09 84 ALA A C 1
ATOM 616 O O . ALA A 1 84 ? -21.038 -2.716 -14.366 1.00 22.25 84 ALA A O 1
ATOM 618 N N . PRO A 1 85 ? -22.763 -2.871 -12.957 1.00 21.02 85 PRO A N 1
ATOM 619 C CA . PRO A 1 85 ? -22.646 -1.466 -12.566 1.00 23.34 85 PRO A CA 1
ATOM 620 C C . PRO A 1 85 ? -21.402 -1.129 -11.724 1.00 22.82 85 PRO A C 1
ATOM 621 O O . PRO A 1 85 ? -21.047 0.033 -11.651 1.00 27.92 85 PRO A O 1
ATOM 625 N N . ILE A 1 86 ? -20.791 -2.147 -11.110 1.00 22.58 86 ILE A N 1
ATOM 626 C CA . ILE A 1 86 ? -19.630 -2.036 -10.175 1.00 24.18 86 ILE A CA 1
ATOM 627 C C . ILE A 1 86 ? -18.324 -2.024 -10.975 1.00 22.16 86 ILE A C 1
ATOM 628 O O . ILE A 1 86 ? -17.369 -1.348 -10.541 1.00 25.16 86 ILE A O 1
ATOM 633 N N . SER A 1 87 ? -18.244 -2.817 -12.048 1.00 20.93 87 SER A N 1
ATOM 634 C CA . SER A 1 87 ? -16.936 -3.254 -12.601 1.00 19.68 87 SER A CA 1
ATOM 635 C C . SER A 1 87 ? -16.898 -3.134 -14.124 1.00 19.29 87 SER A C 1
ATOM 636 O O . SER A 1 87 ? -17.539 -3.944 -14.817 1.00 20.30 87 SER A 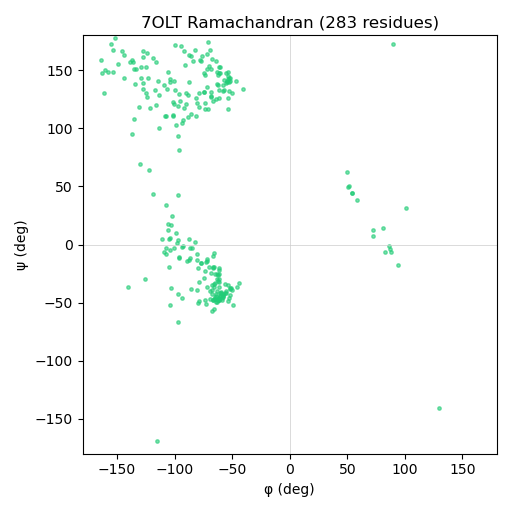O 1
ATOM 639 N N . LYS A 1 88 ? -16.135 -2.158 -14.607 1.00 21.34 88 LYS A N 1
ATOM 640 C CA . LYS A 1 88 ? -15.826 -1.980 -16.043 1.00 22.18 88 LYS A CA 1
ATOM 641 C C . LYS A 1 88 ? -15.158 -3.256 -16.561 1.00 20.94 88 LYS A C 1
ATOM 642 O O . LYS A 1 88 ? -15.511 -3.689 -17.675 1.00 23.40 88 LYS A O 1
ATOM 648 N N . ALA A 1 89 ? -14.224 -3.835 -15.796 1.00 20.72 89 ALA A N 1
ATOM 649 C CA . ALA A 1 89 ? -13.489 -5.051 -16.219 1.00 21.49 89 ALA A CA 1
ATOM 650 C C . ALA A 1 89 ? -14.493 -6.185 -16.433 1.00 21.09 89 ALA A C 1
ATOM 651 O O . ALA A 1 89 ? -14.378 -6.924 -17.421 1.00 22.17 89 ALA A O 1
ATOM 653 N N . TYR A 1 90 ? -15.473 -6.309 -15.542 1.00 18.50 90 TYR A N 1
ATOM 654 C CA . TYR A 1 90 ? -16.494 -7.372 -15.655 1.00 18.21 90 TYR A CA 1
ATOM 655 C C . TYR A 1 90 ? -17.349 -7.135 -16.902 1.00 17.91 90 TYR A C 1
ATOM 656 O O . TYR A 1 90 ? -17.495 -8.037 -17.742 1.00 19.90 90 TYR A O 1
ATOM 665 N N . ARG A 1 91 ? -17.941 -5.955 -17.010 1.00 17.86 91 ARG A N 1
ATOM 666 C CA . ARG A 1 91 ? -18.977 -5.721 -18.042 1.00 20.88 91 ARG A CA 1
ATOM 667 C C . ARG A 1 91 ? -18.348 -5.614 -19.439 1.00 21.52 91 ARG A C 1
ATOM 668 O O . ARG A 1 91 ? -19.072 -5.858 -20.424 1.00 23.22 91 ARG A O 1
ATOM 676 N N . GLU A 1 92 ? -17.064 -5.268 -19.538 1.00 23.31 92 GLU A N 1
ATOM 677 C CA . GLU A 1 92 ? -16.356 -5.160 -20.840 1.00 23.65 92 GLU A CA 1
ATOM 678 C C . GLU A 1 92 ? -15.584 -6.454 -21.103 1.00 23.13 92 GLU A C 1
ATOM 679 O O . GLU A 1 92 ? -15.980 -7.197 -22.013 1.00 29.83 92 GLU A O 1
ATOM 685 N N . ASP A 1 93 ? -14.562 -6.754 -20.307 1.00 22.82 93 ASP A N 1
ATOM 686 C CA . ASP A 1 93 ? -13.637 -7.876 -20.613 1.00 23.52 93 ASP A CA 1
ATOM 687 C C . ASP A 1 93 ? -14.334 -9.218 -20.369 1.00 21.80 93 ASP A C 1
ATOM 688 O O . ASP A 1 93 ? -14.315 -10.073 -21.275 1.00 26.11 93 ASP A O 1
ATOM 693 N N . VAL A 1 94 ? -14.943 -9.405 -19.203 1.00 19.19 94 VAL A N 1
ATOM 694 C CA . VAL A 1 94 ? -15.444 -10.746 -18.798 1.00 18.89 94 VAL A CA 1
ATOM 695 C C . VAL A 1 94 ? -16.698 -11.077 -19.619 1.00 18.91 94 VAL A C 1
ATOM 696 O O . VAL A 1 94 ? -16.750 -12.170 -20.189 1.00 20.57 94 VAL A O 1
ATOM 700 N N . LEU A 1 95 ? -17.661 -10.163 -19.731 1.00 19.21 95 LEU A N 1
ATOM 701 C CA . LEU A 1 95 ? -18.919 -10.479 -20.457 1.00 18.72 95 LEU A CA 1
ATOM 702 C C . LEU A 1 95 ? -18.658 -10.704 -21.954 1.00 18.72 95 LEU A C 1
ATOM 703 O O . LEU A 1 95 ? -19.510 -11.317 -22.595 1.00 18.44 95 LEU A O 1
ATOM 708 N N . ASN A 1 96 ? -17.532 -10.231 -22.496 1.00 17.90 96 ASN A N 1
ATOM 709 C CA . ASN A 1 96 ? -17.193 -10.420 -23.930 1.00 19.98 96 ASN A CA 1
ATOM 710 C C . ASN A 1 96 ? -16.087 -11.469 -24.110 1.00 20.87 96 ASN A C 1
ATOM 711 O O . ASN A 1 96 ? -15.586 -11.567 -25.240 1.00 22.91 96 ASN A O 1
ATOM 716 N N . SER A 1 97 ? -15.744 -12.244 -23.069 1.00 19.12 97 SER A N 1
ATOM 717 C CA . SER A 1 97 ? -14.654 -13.258 -23.108 1.00 19.94 97 SER A CA 1
ATOM 718 C C . SER A 1 97 ? -14.860 -14.219 -24.282 1.00 20.35 97 SER A C 1
ATOM 719 O O . SER A 1 97 ? -15.845 -14.967 -24.268 1.00 19.08 97 SER A O 1
ATOM 722 N N . LYS A 1 98 ? -13.943 -14.231 -25.246 1.00 20.84 98 LYS A N 1
ATOM 723 C CA . LYS A 1 98 ? -13.997 -15.156 -26.404 1.00 23.67 98 LYS A CA 1
ATOM 724 C C . LYS A 1 98 ? -14.055 -16.597 -25.887 1.00 21.09 98 LYS A C 1
ATOM 725 O O . LYS A 1 98 ? -14.828 -17.390 -26.437 1.00 21.78 98 LYS A O 1
ATOM 731 N N . VAL A 1 99 ? -13.264 -16.918 -24.861 1.00 19.93 99 VAL A N 1
ATOM 732 C CA . VAL A 1 99 ? -13.165 -18.298 -24.309 1.00 22.05 99 VAL A CA 1
ATOM 733 C C . VAL A 1 99 ? -14.508 -18.667 -23.674 1.00 19.61 99 VAL A C 1
ATOM 734 O O . VAL A 1 99 ? -15.037 -19.753 -23.959 1.00 20.99 99 VAL A O 1
ATOM 738 N N . LEU A 1 100 ? -15.063 -17.784 -22.854 1.00 18.60 100 LEU A N 1
ATOM 739 C CA . LEU A 1 100 ? -16.366 -18.055 -22.202 1.00 19.28 100 LEU A CA 1
ATOM 740 C C . LEU A 1 100 ? -17.429 -18.318 -23.280 1.00 18.22 100 LEU A C 1
ATOM 741 O O . LEU A 1 100 ? -18.201 -19.281 -23.136 1.00 16.98 100 LEU A O 1
ATOM 746 N N . HIS A 1 101 ? -17.472 -17.516 -24.342 1.00 19.21 101 HIS A N 1
ATOM 747 C CA . HIS A 1 101 ? -18.547 -17.636 -25.364 1.00 20.07 101 HIS A CA 1
ATOM 748 C C . HIS A 1 101 ? -18.367 -18.901 -26.200 1.00 20.24 101 HIS A C 1
ATOM 749 O O . HIS A 1 101 ? -19.408 -19.521 -26.536 1.00 20.58 101 HIS A O 1
ATOM 756 N N . ARG A 1 102 ? -17.126 -19.295 -26.519 1.00 20.01 102 ARG A N 1
ATOM 757 C CA . ARG A 1 102 ? -16.918 -20.550 -27.279 1.00 19.04 102 ARG A CA 1
ATOM 758 C C . ARG A 1 102 ? -17.433 -21.717 -26.436 1.00 18.52 102 ARG A C 1
ATOM 759 O O . ARG A 1 102 ? -18.174 -22.559 -26.956 1.00 19.90 102 ARG A O 1
ATOM 767 N N . ILE A 1 103 ? -17.062 -21.750 -25.162 1.00 18.32 103 ILE A N 1
ATOM 768 C CA . ILE A 1 103 ? -17.424 -22.868 -24.250 1.00 18.05 103 ILE A CA 1
ATOM 769 C C . ILE A 1 103 ? -18.951 -22.909 -24.129 1.00 17.23 103 ILE A C 1
ATOM 770 O O . ILE A 1 103 ? -19.529 -24.013 -24.251 1.00 18.16 103 ILE A O 1
ATOM 775 N N . CYS A 1 104 ? -19.582 -21.757 -23.889 1.00 17.24 104 CYS A N 1
ATOM 776 C CA . CYS A 1 104 ? -21.049 -21.677 -23.666 1.00 17.11 104 CYS A CA 1
ATOM 777 C C . CYS A 1 104 ? -21.796 -22.108 -24.935 1.00 16.51 104 CYS A C 1
ATOM 778 O O . CYS A 1 104 ? -22.792 -22.871 -24.818 1.00 18.06 104 CYS A O 1
ATOM 781 N N . SER A 1 105 ? -21.381 -21.646 -26.113 1.00 18.34 105 SER A N 1
ATOM 782 C CA . SER A 1 105 ? -22.049 -22.058 -27.373 1.00 20.79 105 SER A CA 1
ATOM 783 C C . SER A 1 105 ? -21.815 -23.562 -27.610 1.00 19.29 105 SER A C 1
ATOM 784 O O . SER A 1 105 ? -22.748 -24.253 -28.056 1.00 22.98 105 SER A O 1
ATOM 787 N N . ASP A 1 106 ? -20.640 -24.092 -27.273 1.00 19.56 106 ASP A N 1
ATOM 788 C CA . ASP A 1 106 ? -20.402 -25.556 -27.334 1.00 19.21 106 ASP A CA 1
ATOM 789 C C . ASP A 1 106 ? -21.376 -26.264 -26.377 1.00 18.10 106 ASP A C 1
ATOM 790 O O . ASP A 1 106 ? -21.992 -27.258 -26.781 1.00 22.19 106 ASP A O 1
ATOM 795 N N . ALA A 1 107 ? -21.499 -25.787 -25.138 1.00 18.43 107 ALA A N 1
ATOM 796 C CA . ALA A 1 107 ? -22.283 -26.460 -24.071 1.00 18.83 107 ALA A CA 1
ATOM 797 C C . ALA A 1 107 ? -23.791 -26.413 -24.345 1.00 18.30 107 ALA A C 1
ATOM 798 O O . ALA A 1 107 ? -24.464 -27.423 -24.077 1.00 19.58 107 ALA A O 1
ATOM 800 N N . PHE A 1 108 ? -24.310 -25.290 -24.840 1.00 17.46 108 PHE A N 1
ATOM 801 C CA . PHE A 1 108 ? -25.760 -24.985 -24.790 1.00 17.48 108 PHE A CA 1
ATOM 802 C C . PHE A 1 108 ? -26.429 -25.019 -26.171 1.00 18.66 108 PHE A C 1
ATOM 803 O O . PHE A 1 108 ? -27.630 -24.702 -26.232 1.00 20.84 108 PHE A O 1
ATOM 811 N N . HIS A 1 109 ? -25.716 -25.402 -27.229 1.00 20.18 109 HIS A N 1
ATOM 812 C CA . HIS A 1 109 ? -26.236 -25.350 -28.620 1.00 19.65 109 HIS A CA 1
ATOM 813 C C . HIS A 1 109 ? -27.543 -26.152 -28.743 1.00 19.25 109 HIS A C 1
ATOM 814 O O . HIS A 1 109 ? -28.383 -25.757 -29.558 1.00 23.73 109 HIS A O 1
ATOM 821 N N . VAL A 1 110 ? -27.698 -27.252 -28.006 1.00 19.96 110 VAL A N 1
ATOM 822 C CA . VAL A 1 110 ? -28.925 -28.108 -28.072 1.00 20.14 110 VAL A CA 1
ATOM 823 C C . VAL A 1 110 ? -30.130 -27.274 -27.636 1.00 20.17 110 VAL A C 1
ATOM 824 O O . VAL A 1 110 ? -31.239 -27.565 -28.119 1.00 22.21 110 VAL A O 1
ATOM 828 N N . TYR A 1 111 ? -29.931 -26.324 -26.718 1.00 19.01 111 TYR A N 1
ATOM 829 C CA . TYR A 1 111 ? -31.038 -25.569 -26.077 1.00 17.19 111 TYR A CA 1
ATOM 830 C C . TYR A 1 111 ? -31.263 -24.223 -26.766 1.00 18.75 111 TYR A C 1
ATOM 831 O O . TYR A 1 111 ? -32.425 -23.811 -26.909 1.00 18.41 111 TYR A O 1
ATOM 840 N N . GLY A 1 112 ? -30.184 -23.518 -27.103 1.00 18.84 112 GLY A N 1
ATOM 841 C CA . GLY A 1 112 ? -30.254 -22.213 -27.774 1.00 20.07 112 GLY A CA 1
ATOM 842 C C . GLY A 1 112 ? -29.412 -21.184 -27.059 1.00 17.65 112 GLY A C 1
ATOM 843 O O . GLY A 1 112 ? -28.330 -21.543 -26.558 1.00 19.37 112 GLY A O 1
ATOM 844 N N . ASP A 1 113 ? -29.908 -19.952 -26.972 1.00 16.71 113 ASP A N 1
ATOM 845 C CA . ASP A 1 113 ? -29.177 -18.840 -26.320 1.00 16.57 113 ASP A CA 1
ATOM 846 C C . ASP A 1 113 ? -28.940 -19.161 -24.842 1.00 15.75 113 ASP A C 1
ATOM 847 O O . ASP A 1 113 ? -29.714 -19.923 -24.233 1.00 15.84 113 ASP A O 1
ATOM 852 N N . TYR A 1 114 ? -27.872 -18.581 -24.306 1.00 15.62 114 TYR A N 1
ATOM 853 C CA . TYR A 1 114 ? -27.478 -18.659 -22.881 1.00 15.66 114 TYR A CA 1
ATOM 854 C C . TYR A 1 114 ? -27.273 -17.227 -22.383 1.00 16.18 114 TYR A C 1
ATOM 855 O O . TYR A 1 114 ? -27.093 -16.286 -23.188 1.00 17.58 114 TYR A O 1
ATOM 864 N N . TRP A 1 115 ? -27.300 -17.067 -21.068 1.00 15.48 115 TRP A N 1
ATOM 865 C CA . TRP A 1 115 ? -27.073 -15.767 -20.403 1.00 14.84 115 TRP A CA 1
ATOM 866 C C . TRP A 1 115 ? -26.488 -16.009 -19.017 1.00 15.18 115 TRP A C 1
ATOM 867 O O . TRP A 1 115 ? -26.252 -17.172 -18.659 1.00 15.45 115 TRP A O 1
ATOM 878 N N . VAL A 1 116 ? -26.176 -14.935 -18.308 1.00 15.99 116 VAL A N 1
ATOM 879 C CA . VAL A 1 116 ? -25.573 -15.054 -16.952 1.00 16.06 116 VAL A CA 1
ATOM 880 C C . VAL A 1 116 ? -26.697 -15.376 -15.964 1.00 16.33 116 VAL A C 1
ATOM 881 O O . VAL A 1 116 ? -27.611 -14.544 -15.828 1.00 18.31 116 VAL A O 1
ATOM 885 N N . LEU A 1 117 ? -26.638 -16.525 -15.291 1.00 16.32 117 LEU A N 1
ATOM 886 C CA . LEU A 1 117 ? -27.597 -16.808 -14.190 1.00 16.76 117 LEU A CA 1
ATOM 887 C C . LEU A 1 117 ? -27.108 -16.083 -12.937 1.00 16.77 117 LEU A C 1
ATOM 888 O O . LEU A 1 117 ? -27.936 -15.542 -12.190 1.00 16.63 117 LEU A O 1
ATOM 893 N N . MET A 1 118 ? -25.798 -16.060 -12.715 1.00 17.14 118 MET A N 1
ATOM 894 C CA . MET A 1 118 ? -25.222 -15.169 -11.689 1.00 16.08 118 MET A CA 1
ATOM 895 C C . MET A 1 118 ? -23.730 -14.972 -11.918 1.00 16.50 118 MET A C 1
ATOM 896 O O . MET A 1 118 ? -23.027 -15.975 -12.046 1.00 17.23 118 MET A O 1
ATOM 901 N N . GLY A 1 119 ? -23.304 -13.713 -11.912 1.00 16.58 119 GLY A N 1
ATOM 902 C CA . GLY A 1 119 ? -21.889 -13.332 -11.805 1.00 17.31 119 GLY A CA 1
ATOM 903 C C . GLY A 1 119 ? -21.639 -12.737 -10.437 1.00 16.90 119 GLY A C 1
ATOM 904 O O . GLY A 1 119 ? -22.177 -11.657 -10.171 1.00 18.29 119 GLY A O 1
ATOM 905 N N . ALA A 1 120 ? -20.893 -13.431 -9.575 1.00 16.25 120 ALA A N 1
ATOM 906 C CA . ALA A 1 120 ? -20.687 -12.995 -8.178 1.00 16.68 120 ALA A CA 1
ATOM 907 C C . ALA A 1 120 ? -19.216 -13.098 -7.787 1.00 16.84 120 ALA A C 1
ATOM 908 O O . ALA A 1 120 ? -18.554 -14.102 -8.101 1.00 18.39 120 ALA A O 1
ATOM 910 N N . VAL A 1 121 ? -18.747 -1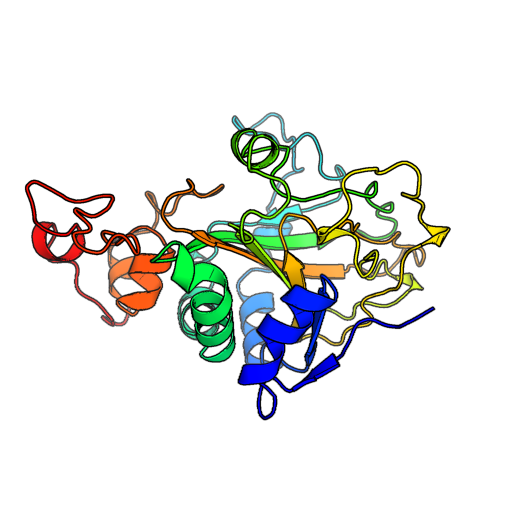2.080 -7.084 1.00 17.70 121 VAL A N 1
ATOM 911 C CA . VAL A 1 121 ? -17.477 -12.181 -6.331 1.00 17.92 121 VAL A CA 1
ATOM 912 C C . VAL A 1 121 ? -17.813 -12.720 -4.945 1.00 17.21 121 VAL A C 1
ATOM 913 O O . VAL A 1 121 ? -18.733 -12.172 -4.284 1.00 18.99 121 VAL A O 1
ATOM 917 N N . MET A 1 122 ? -17.110 -13.775 -4.537 1.00 17.89 122 MET A N 1
ATOM 918 C CA . MET A 1 122 ? -17.221 -14.331 -3.173 1.00 18.99 122 MET A CA 1
ATOM 919 C C . MET A 1 122 ? -15.875 -14.194 -2.479 1.00 19.77 122 MET A C 1
ATOM 920 O O . MET A 1 122 ? -14.824 -14.539 -3.078 1.00 21.15 122 MET A O 1
ATOM 925 N N . GLU A 1 123 ? -15.918 -13.699 -1.251 1.00 20.51 123 GLU A N 1
ATOM 926 C CA . GLU A 1 123 ? -14.718 -13.618 -0.401 1.00 20.57 123 GLU A CA 1
ATOM 927 C C . GLU A 1 123 ? -14.934 -14.525 0.803 1.00 19.82 123 GLU A C 1
ATOM 928 O O . GLU A 1 123 ? -15.930 -14.335 1.531 1.00 21.06 123 GLU A O 1
ATOM 934 N N . LEU A 1 124 ? -14.060 -15.514 0.952 1.00 19.49 124 LEU A N 1
ATOM 935 C CA . LEU A 1 124 ? -14.098 -16.492 2.060 1.00 20.06 124 LEU A CA 1
ATOM 936 C C . LEU A 1 124 ? -13.135 -15.984 3.126 1.00 23.99 124 LEU A C 1
ATOM 937 O O . LEU A 1 124 ? -12.002 -15.597 2.769 1.00 26.15 124 LEU A O 1
ATOM 942 N N . ALA A 1 125 ? -13.603 -15.920 4.369 1.00 25.78 125 ALA A N 1
ATOM 943 C CA . ALA A 1 125 ? -12.833 -15.376 5.504 1.00 25.79 125 ALA A CA 1
ATOM 944 C C . ALA A 1 125 ? -11.825 -16.419 5.965 1.00 26.95 125 ALA A C 1
ATOM 945 O O . ALA A 1 125 ? -11.994 -17.612 5.713 1.00 25.09 125 ALA A O 1
ATOM 947 N N . PRO A 1 126 ? -10.747 -16.007 6.665 1.00 27.38 126 PRO A N 1
ATOM 948 C CA . PRO A 1 126 ? -9.868 -16.977 7.300 1.00 26.42 126 PRO A CA 1
ATOM 949 C C . PRO A 1 126 ? -10.707 -17.941 8.153 1.00 26.26 126 PRO A C 1
ATOM 950 O O . PRO A 1 126 ? -11.685 -17.508 8.754 1.00 28.00 126 PRO A O 1
ATOM 954 N N . SER A 1 127 ? -10.329 -19.220 8.129 1.00 26.42 127 SER A N 1
ATOM 955 C CA . SER A 1 127 ? -10.894 -20.333 8.936 1.00 27.24 127 SER A CA 1
ATOM 956 C C . SER A 1 127 ? -12.293 -20.712 8.445 1.00 26.39 127 SER A C 1
ATOM 957 O O . SER A 1 127 ? -12.962 -21.478 9.150 1.00 28.74 127 SER A O 1
ATOM 960 N N . ASN A 1 128 ? -12.711 -20.237 7.268 1.00 26.28 128 ASN A N 1
ATOM 961 C CA . ASN A 1 128 ? -13.995 -20.663 6.657 1.00 26.51 128 ASN A CA 1
ATOM 962 C C . ASN A 1 128 ? -14.015 -22.188 6.575 1.00 27.50 128 ASN A C 1
ATOM 963 O O . ASN A 1 128 ? -13.092 -22.798 6.034 1.00 25.96 128 ASN A O 1
ATOM 968 N N . PRO A 1 129 ? -15.052 -22.870 7.112 1.00 27.08 129 PRO A N 1
ATOM 969 C CA . PRO A 1 129 ? -15.139 -24.320 6.961 1.00 27.14 129 PRO A CA 1
ATOM 970 C C . PRO A 1 129 ? -15.394 -24.755 5.514 1.00 24.59 129 PRO A C 1
ATOM 971 O O . PRO A 1 129 ? -15.875 -23.949 4.714 1.00 24.78 129 PRO A O 1
ATOM 975 N N . ALA A 1 130 ? -15.078 -26.014 5.206 1.00 24.92 130 ALA A N 1
ATOM 976 C CA . ALA A 1 130 ? -15.464 -26.646 3.924 1.00 24.00 130 ALA A CA 1
ATOM 977 C C . ALA A 1 130 ? -16.979 -26.561 3.785 1.00 22.54 130 ALA A C 1
ATOM 978 O O . ALA A 1 130 ? -17.704 -26.718 4.795 1.00 23.29 130 ALA A O 1
ATOM 980 N N . GLN A 1 131 ? -17.443 -26.319 2.569 1.00 22.20 131 GLN A N 1
ATOM 981 C CA . GLN A 1 131 ? -18.879 -26.492 2.260 1.00 19.60 131 GLN A CA 1
ATOM 982 C C . GLN A 1 131 ? -19.155 -27.984 2.240 1.00 18.77 131 GLN A C 1
ATOM 983 O O . GLN A 1 131 ? -18.282 -28.779 1.900 1.00 20.17 131 GLN A O 1
ATOM 989 N N . PRO A 1 132 ? -20.389 -28.412 2.567 1.00 19.13 132 PRO A N 1
ATOM 990 C CA . PRO A 1 132 ? -20.779 -29.789 2.309 1.00 20.20 132 PRO A CA 1
ATOM 991 C C . PRO A 1 132 ? -20.682 -30.029 0.803 1.00 17.38 132 PRO A C 1
ATOM 992 O O . PRO A 1 132 ? -20.917 -29.108 0.006 1.00 17.73 132 PRO A O 1
ATOM 996 N N . LEU A 1 133 ? -20.344 -31.258 0.419 1.00 18.91 133 LEU A N 1
ATOM 997 C CA . LEU A 1 133 ? -20.389 -31.660 -1.006 1.00 19.98 133 LEU A CA 1
ATOM 998 C C . LEU A 1 133 ? -21.813 -31.441 -1.529 1.00 19.67 133 LEU A C 1
ATOM 999 O O . LEU A 1 133 ? -22.795 -31.840 -0.854 1.00 21.60 133 LEU A O 1
ATOM 1004 N N . HIS A 1 134 ? -21.917 -30.826 -2.694 1.00 17.71 134 HIS A N 1
ATOM 1005 C CA . HIS A 1 134 ? -23.215 -30.452 -3.290 1.00 18.40 134 HIS A CA 1
ATOM 1006 C C . HIS A 1 134 ? -23.142 -30.363 -4.810 1.00 18.79 134 HIS A C 1
ATOM 1007 O O . HIS A 1 134 ? -22.047 -30.331 -5.382 1.00 19.13 134 HIS A O 1
ATOM 1014 N N . ARG A 1 135 ? -24.325 -30.285 -5.405 1.00 17.60 135 ARG A N 1
ATOM 1015 C CA . ARG A 1 135 ? -24.561 -29.778 -6.773 1.00 16.68 135 ARG A CA 1
ATOM 1016 C C . ARG A 1 135 ? -25.144 -28.376 -6.627 1.00 16.38 135 ARG A C 1
ATOM 1017 O O . ARG A 1 135 ? -25.921 -28.156 -5.671 1.00 18.19 135 ARG A O 1
ATOM 1025 N N . ASP A 1 136 ? -24.760 -27.463 -7.513 1.00 17.14 136 ASP A N 1
ATOM 1026 C CA . ASP A 1 136 ? -25.305 -26.084 -7.545 1.00 16.32 136 ASP A CA 1
ATOM 1027 C C . ASP A 1 136 ? -26.752 -26.127 -8.051 1.00 17.26 136 ASP A C 1
ATOM 1028 O O . ASP A 1 136 ? -27.177 -27.188 -8.561 1.00 16.88 136 ASP A O 1
ATOM 1033 N N . MET A 1 137 ? -27.473 -25.025 -7.830 1.00 16.79 137 MET A N 1
ATOM 1034 C CA . MET A 1 137 ? -28.820 -24.710 -8.396 1.00 17.49 137 MET A CA 1
ATOM 1035 C C . MET A 1 137 ? -29.949 -25.285 -7.525 1.00 18.01 137 MET A C 1
ATOM 1036 O O . MET A 1 137 ? -31.105 -24.983 -7.823 1.00 19.02 137 MET A O 1
ATOM 1041 N N . ARG A 1 138 ? -29.651 -26.026 -6.463 1.00 18.19 138 ARG A N 1
ATOM 1042 C CA . ARG A 1 138 ? -30.704 -26.727 -5.662 1.00 18.81 138 ARG A CA 1
ATOM 1043 C C . ARG A 1 138 ? -31.383 -25.768 -4.669 1.00 19.79 138 ARG A C 1
ATOM 1044 O O . ARG A 1 138 ? -32.368 -26.197 -4.054 1.00 22.93 138 ARG A O 1
ATOM 1052 N N . PHE A 1 139 ? -30.891 -24.537 -4.496 1.00 17.49 139 PHE A N 1
ATOM 1053 C CA . PHE A 1 139 ? -31.533 -23.531 -3.605 1.00 18.36 139 PHE A CA 1
ATOM 1054 C C . PHE A 1 139 ? -32.282 -22.463 -4.407 1.00 16.86 139 PHE A C 1
ATOM 1055 O O . PHE A 1 139 ? -32.777 -21.509 -3.800 1.00 20.23 139 PHE A O 1
ATOM 1063 N N . SER A 1 140 ? -32.376 -22.614 -5.724 1.00 18.42 140 SER A N 1
ATOM 1064 C CA . SER A 1 140 ? -32.943 -21.570 -6.615 1.00 18.40 140 SER A CA 1
ATOM 1065 C C . SER A 1 140 ? -33.798 -22.200 -7.719 1.00 17.43 140 SER A C 1
ATOM 1066 O O . SER A 1 140 ? -34.804 -21.580 -8.127 1.00 16.90 140 SER A O 1
ATOM 1069 N N . HIS A 1 141 ? -33.403 -23.362 -8.233 1.00 16.11 141 HIS A N 1
ATOM 1070 C CA . HIS A 1 141 ? -34.043 -23.965 -9.430 1.00 16.58 141 HIS A CA 1
ATOM 1071 C C . HIS A 1 141 ? -34.405 -25.418 -9.171 1.00 17.41 141 HIS A C 1
ATOM 1072 O O . HIS A 1 141 ? -33.828 -26.317 -9.776 1.00 18.67 141 HIS A O 1
ATOM 1079 N N . PRO A 1 142 ? -35.404 -25.685 -8.300 1.00 18.61 142 PRO A N 1
ATOM 1080 C CA . PRO A 1 142 ? -35.962 -27.025 -8.142 1.00 19.05 142 PRO A CA 1
ATOM 1081 C C . PRO A 1 142 ? -36.237 -27.769 -9.458 1.00 18.97 142 PRO A C 1
ATOM 1082 O O . PRO A 1 142 ? -36.099 -28.985 -9.496 1.00 20.65 142 PRO A O 1
ATOM 1086 N N . ILE A 1 143 ? -36.616 -27.051 -10.514 1.00 17.87 143 ILE A N 1
ATOM 1087 C CA . ILE A 1 143 ? -36.868 -27.675 -11.847 1.00 15.88 143 ILE A CA 1
ATOM 1088 C C . ILE A 1 143 ? -35.685 -28.573 -12.245 1.00 16.95 143 ILE A C 1
ATOM 1089 O O . ILE A 1 143 ? -35.934 -29.631 -12.844 1.00 17.03 143 ILE A O 1
ATOM 1094 N N . VAL A 1 144 ? -34.441 -28.170 -11.963 1.00 18.16 144 VAL A N 1
ATOM 1095 C CA . VAL A 1 144 ? -33.262 -28.907 -12.511 1.00 20.38 144 VAL A CA 1
ATOM 1096 C C . VAL A 1 144 ? -33.273 -30.345 -11.982 1.00 18.36 144 VAL A C 1
ATOM 1097 O O . VAL A 1 144 ? -32.809 -31.219 -12.714 1.00 21.91 144 VAL A O 1
ATOM 1101 N N . GLU A 1 145 ? -33.807 -30.605 -10.781 1.00 20.13 145 GLU A N 1
ATOM 1102 C CA . GLU A 1 145 ? -33.806 -31.973 -10.191 1.00 21.89 145 GLU A CA 1
ATOM 1103 C C . GLU A 1 145 ? -34.791 -32.875 -10.934 1.00 20.25 145 GLU A C 1
ATOM 1104 O O . GLU A 1 145 ? -34.709 -34.101 -10.752 1.00 24.56 145 GLU A O 1
ATOM 1110 N N . TYR A 1 146 ? -35.681 -32.294 -11.741 1.00 18.21 146 TYR A N 1
ATOM 1111 C CA . TYR A 1 146 ? -36.738 -33.031 -12.477 1.00 18.48 146 TYR A CA 1
ATOM 1112 C C . TYR A 1 146 ? -36.290 -33.292 -13.919 1.00 19.60 146 TYR A C 1
ATOM 1113 O O . TYR A 1 146 ? -37.060 -33.905 -14.673 1.00 20.01 146 TYR A O 1
ATOM 1122 N N . LEU A 1 147 ? -35.077 -32.866 -14.293 1.00 18.80 147 LEU A N 1
ATOM 1123 C CA . LEU A 1 147 ? -34.540 -33.161 -15.647 1.00 19.67 147 LEU A CA 1
ATOM 1124 C C . LEU A 1 147 ? -34.148 -34.638 -15.707 1.00 20.87 147 LEU A C 1
ATOM 1125 O O . LEU A 1 147 ? -33.689 -35.178 -14.685 1.00 21.25 147 LEU A O 1
ATOM 1130 N N . LYS A 1 148 ? -34.318 -35.254 -16.875 1.00 21.58 148 LYS A N 1
ATOM 1131 C CA . LYS A 1 148 ? -33.821 -36.622 -17.146 1.00 22.86 148 LYS A CA 1
ATOM 1132 C C . LYS A 1 148 ? -32.332 -36.679 -16.819 1.00 23.71 148 LYS A C 1
ATOM 1133 O O . LYS A 1 148 ? -31.601 -35.699 -17.001 1.00 22.37 148 LYS A O 1
ATOM 1139 N N . PRO A 1 149 ? -31.862 -37.834 -16.303 1.00 28.43 149 PRO A N 1
ATOM 1140 C CA . PRO A 1 149 ? -30.456 -38.015 -15.942 1.00 31.94 149 PRO A CA 1
ATOM 1141 C C . PRO A 1 149 ? -29.449 -37.633 -17.038 1.00 31.27 149 PRO A C 1
ATOM 1142 O O . PRO A 1 149 ? -28.411 -37.098 -16.685 1.00 38.87 149 PRO A O 1
ATOM 1146 N N . ASP A 1 150 ? -29.759 -37.911 -18.311 1.00 33.41 150 ASP A N 1
ATOM 1147 C CA . ASP A 1 150 ? -28.839 -37.673 -19.458 1.00 37.20 150 ASP A CA 1
ATOM 1148 C C . ASP A 1 150 ? -29.180 -36.362 -20.179 1.00 27.87 150 ASP A C 1
ATOM 1149 O O . ASP A 1 150 ? -28.624 -36.140 -21.264 1.00 32.26 150 ASP A O 1
ATOM 1154 N N . ALA A 1 151 ? -30.054 -35.519 -19.623 1.00 24.33 151 ALA A N 1
ATOM 1155 C CA . ALA A 1 151 ? -30.339 -34.185 -20.187 1.00 22.98 151 ALA A CA 1
ATOM 1156 C C . ALA A 1 151 ? -29.026 -33.413 -20.253 1.00 20.05 151 ALA A C 1
ATOM 1157 O O . ALA A 1 151 ? -28.275 -33.371 -19.272 1.00 20.34 151 ALA A O 1
ATOM 1159 N N . PRO A 1 152 ? -28.691 -32.773 -21.393 1.00 20.46 152 PRO A N 1
ATOM 1160 C CA . PRO A 1 152 ? -27.516 -31.904 -21.433 1.00 19.99 152 PRO A CA 1
ATOM 1161 C C . PRO A 1 152 ? -27.562 -30.854 -20.314 1.00 19.39 152 PRO A C 1
ATOM 1162 O O . PRO A 1 152 ? -28.634 -30.366 -19.991 1.00 18.30 152 PRO A O 1
ATOM 1166 N N . ALA A 1 153 ? -26.410 -30.533 -19.723 1.00 19.26 153 ALA A N 1
ATOM 1167 C CA . ALA A 1 153 ? -26.297 -29.513 -18.654 1.00 18.54 153 ALA A CA 1
ATOM 1168 C C . ALA A 1 153 ? -27.003 -28.229 -19.113 1.00 16.36 153 ALA A C 1
ATOM 1169 O O . ALA A 1 153 ? -26.756 -27.768 -20.246 1.00 17.63 153 ALA A O 1
ATOM 1171 N N . THR A 1 154 ? -27.874 -27.684 -18.267 1.00 15.38 154 THR A N 1
ATOM 1172 C CA . THR A 1 154 ? -28.626 -26.433 -18.534 1.00 15.93 154 THR A CA 1
ATOM 1173 C C . THR A 1 154 ? -27.907 -25.245 -17.888 1.00 15.88 154 THR A C 1
ATOM 1174 O O . THR A 1 154 ? -28.276 -24.108 -18.190 1.00 16.66 154 THR A O 1
ATOM 1178 N N . SER A 1 155 ? -26.916 -25.496 -17.026 1.00 15.20 155 SER A N 1
ATOM 1179 C CA . SER A 1 155 ? -26.024 -24.432 -16.508 1.00 15.21 155 SER A CA 1
ATOM 1180 C C . SER A 1 155 ? -24.636 -25.003 -16.223 1.00 16.49 155 SER A C 1
ATOM 1181 O O . SER A 1 155 ? -24.500 -26.214 -15.997 1.00 16.12 155 SER A O 1
ATOM 1184 N N . ILE A 1 156 ? -23.647 -24.118 -16.264 1.00 16.51 156 ILE A N 1
ATOM 1185 C CA . ILE A 1 156 ? -22.237 -24.429 -15.935 1.00 17.35 156 ILE A CA 1
ATOM 1186 C C . ILE A 1 156 ? -21.710 -23.280 -15.083 1.00 17.41 156 ILE A C 1
ATOM 1187 O O . ILE A 1 156 ? -22.279 -22.180 -15.113 1.00 17.00 156 ILE A O 1
ATOM 1192 N N . ASN A 1 157 ? -20.651 -23.532 -14.334 1.00 16.32 157 ASN A N 1
ATOM 1193 C CA . ASN A 1 157 ? -20.148 -22.536 -13.367 1.00 17.66 157 ASN A CA 1
ATOM 1194 C C . ASN A 1 157 ? -18.649 -22.393 -13.588 1.00 16.73 157 ASN A C 1
ATOM 1195 O O . ASN A 1 157 ? -17.936 -23.411 -13.453 1.00 17.12 157 ASN A O 1
ATOM 1200 N N . PHE A 1 158 ? -18.225 -21.188 -13.961 1.00 16.95 158 PHE A N 1
ATOM 1201 C CA . PHE A 1 158 ? -16.794 -20.796 -14.023 1.00 18.74 158 PHE A CA 1
ATOM 1202 C C . PHE A 1 158 ? -16.413 -20.268 -12.643 1.00 17.16 158 PHE A C 1
ATOM 1203 O O . PHE A 1 158 ? -16.880 -19.197 -12.266 1.00 17.84 158 PHE A O 1
ATOM 1211 N N . LEU A 1 159 ? -15.594 -21.026 -11.922 1.00 16.20 159 LEU A N 1
ATOM 1212 C CA . LEU A 1 159 ? -15.062 -20.617 -10.608 1.00 18.93 159 LEU A CA 1
ATOM 1213 C C . LEU A 1 159 ? -13.674 -20.037 -10.860 1.00 17.67 159 LEU A C 1
ATOM 1214 O O . LEU A 1 159 ? -12.706 -20.815 -10.952 1.00 18.39 159 LEU A O 1
ATOM 1219 N N . VAL A 1 160 ? -13.612 -18.723 -11.032 1.00 18.28 160 VAL A N 1
ATOM 1220 C CA . VAL A 1 160 ? -12.371 -17.988 -11.406 1.00 18.80 160 VAL A CA 1
ATOM 1221 C C . VAL A 1 160 ? -11.637 -17.574 -10.126 1.00 18.30 160 VAL A C 1
ATOM 1222 O O . VAL A 1 160 ? -12.210 -16.832 -9.310 1.00 19.87 160 VAL A O 1
ATOM 1226 N N . ALA A 1 161 ? -10.393 -18.019 -9.958 1.00 18.13 161 ALA A N 1
ATOM 1227 C CA . ALA A 1 161 ? -9.542 -17.593 -8.827 1.00 19.36 161 ALA A CA 1
ATOM 1228 C C . ALA A 1 161 ? -9.214 -16.103 -8.983 1.00 17.95 161 ALA A C 1
ATOM 1229 O O . ALA A 1 161 ? -8.682 -15.714 -10.037 1.00 20.00 161 ALA A O 1
ATOM 1231 N N . LEU A 1 162 ? -9.534 -15.285 -7.978 1.00 18.09 162 LEU A N 1
ATOM 1232 C CA . LEU A 1 162 ? -9.090 -13.864 -7.915 1.00 19.12 162 LEU A CA 1
ATOM 1233 C C . LEU A 1 162 ? -7.956 -13.713 -6.906 1.00 19.65 162 LEU A C 1
ATOM 1234 O O . LEU A 1 162 ? -7.453 -12.601 -6.765 1.00 22.10 162 LEU A O 1
ATOM 1239 N N . SER A 1 163 ? -7.629 -14.802 -6.214 1.00 21.97 163 SER A N 1
ATOM 1240 C CA . SER A 1 163 ? -6.472 -14.967 -5.301 1.00 22.25 163 SER A CA 1
ATOM 1241 C C . SER A 1 163 ? -6.017 -16.411 -5.432 1.00 22.47 163 SER A C 1
ATOM 1242 O O . SER A 1 163 ? -6.754 -17.233 -5.982 1.00 22.50 163 SER A O 1
ATOM 1245 N N . PRO A 1 164 ? -4.823 -16.785 -4.928 1.00 23.65 164 PRO A N 1
ATOM 1246 C CA . PRO A 1 164 ? -4.375 -18.171 -5.031 1.00 23.53 164 PRO A CA 1
ATOM 1247 C C . PRO A 1 164 ? -5.366 -19.139 -4.367 1.00 24.61 164 PRO A C 1
ATOM 1248 O O . PRO A 1 164 ? -5.890 -18.839 -3.294 1.00 25.40 164 PRO A O 1
ATOM 1252 N N . PHE A 1 165 ? -5.632 -20.258 -5.033 1.00 23.01 165 PHE A N 1
ATOM 1253 C CA . PHE A 1 165 ? -6.351 -21.420 -4.455 1.00 22.78 165 PHE A CA 1
ATOM 1254 C C . PHE A 1 165 ? -5.306 -22.484 -4.100 1.00 22.62 165 PHE A C 1
ATOM 1255 O O . PHE A 1 165 ? -4.706 -23.058 -5.034 1.00 23.73 165 PHE A O 1
ATOM 1263 N N . THR A 1 166 ? -5.092 -22.741 -2.807 1.00 23.78 166 THR A N 1
ATOM 1264 C CA . THR A 1 166 ? -4.130 -23.758 -2.301 1.00 24.20 166 THR A CA 1
ATOM 1265 C C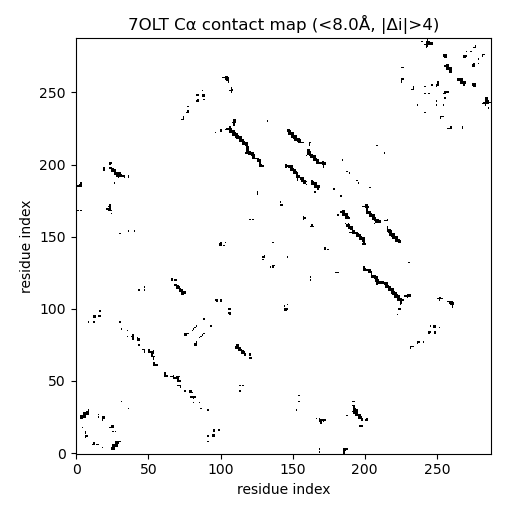 . THR A 1 166 ? -4.895 -24.816 -1.501 1.00 23.59 166 THR A C 1
ATOM 1266 O O . THR A 1 166 ? -6.000 -24.513 -1.048 1.00 24.74 166 THR A O 1
ATOM 1270 N N . ALA A 1 167 ? -4.321 -26.003 -1.297 1.00 24.56 167 ALA A N 1
ATOM 1271 C CA . ALA A 1 167 ? -4.926 -27.044 -0.436 1.00 26.11 167 ALA A CA 1
ATOM 1272 C C . ALA A 1 167 ? -5.191 -26.461 0.960 1.00 29.53 167 ALA A C 1
ATOM 1273 O O . ALA A 1 167 ? -6.287 -26.701 1.499 1.00 33.67 167 ALA A O 1
ATOM 1275 N N . GLU A 1 168 ? -4.251 -25.669 1.486 1.00 27.31 168 GLU A N 1
ATOM 1276 C CA . GLU A 1 168 ? -4.258 -25.167 2.887 1.00 28.84 168 GLU A CA 1
ATOM 1277 C C . GLU A 1 168 ? -5.303 -24.059 3.057 1.00 27.05 168 GLU A C 1
ATOM 1278 O O . GLU A 1 168 ? -5.827 -23.929 4.177 1.00 28.61 168 GLU A O 1
ATOM 1284 N N . ASN A 1 169 ? -5.616 -23.303 1.998 1.00 26.04 169 ASN A N 1
ATOM 1285 C CA . ASN A 1 169 ? -6.456 -22.080 2.109 1.00 25.14 169 ASN A CA 1
ATOM 1286 C C . ASN A 1 169 ? -7.866 -22.345 1.567 1.00 23.59 169 ASN A C 1
ATOM 1287 O O . ASN A 1 169 ? -8.646 -21.391 1.551 1.00 25.11 169 ASN A O 1
ATOM 1292 N N . GLY A 1 170 ? -8.189 -23.586 1.187 1.00 23.21 170 GLY A N 1
ATOM 1293 C CA . GLY A 1 170 ? -9.578 -24.012 0.899 1.00 23.10 170 GLY A CA 1
ATOM 1294 C C . GLY A 1 170 ? -9.909 -24.073 -0.587 1.00 21.89 170 GLY A C 1
ATOM 1295 O O . GLY A 1 170 ? -11.107 -23.916 -0.941 1.00 22.84 170 GLY A O 1
ATOM 1296 N N . ALA A 1 171 ? -8.925 -24.389 -1.431 1.00 19.84 171 ALA A N 1
ATOM 1297 C CA . ALA A 1 171 ? -9.128 -24.676 -2.873 1.00 21.20 171 ALA A CA 1
ATOM 1298 C C . ALA A 1 171 ? -10.307 -25.640 -3.034 1.00 19.95 171 ALA A C 1
ATOM 1299 O O . ALA A 1 171 ? -10.444 -26.572 -2.215 1.00 19.98 171 ALA A O 1
ATOM 1301 N N . THR A 1 172 ? -11.121 -25.416 -4.063 1.00 18.10 172 THR A N 1
ATOM 1302 C CA . THR A 1 172 ? -12.324 -26.227 -4.369 1.00 19.69 172 THR A CA 1
ATOM 1303 C C . THR A 1 172 ? -11.979 -27.715 -4.453 1.00 19.13 172 THR A C 1
ATOM 1304 O O . THR A 1 172 ? -10.921 -28.069 -5.030 1.00 20.49 172 THR A O 1
ATOM 1308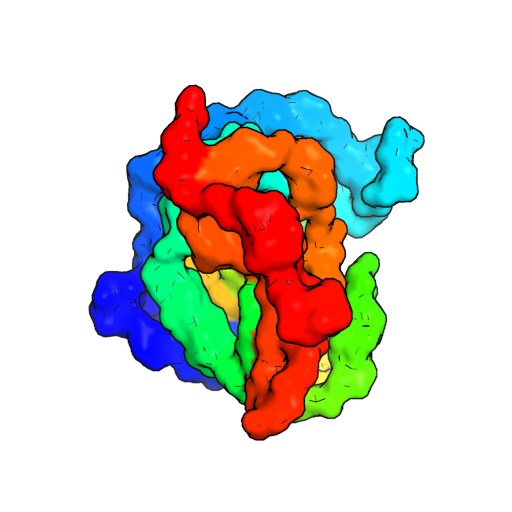 N N . HIS A 1 173 ? -12.893 -28.554 -3.969 1.00 19.57 173 HIS A N 1
ATOM 1309 C CA . HIS A 1 173 ? -12.912 -30.022 -4.173 1.00 20.51 173 HIS A CA 1
ATOM 1310 C C . HIS A 1 173 ? -13.919 -30.342 -5.278 1.00 20.16 173 HIS A C 1
ATOM 1311 O O . HIS A 1 173 ? -14.994 -29.717 -5.296 1.00 21.01 173 HIS A O 1
ATOM 1318 N N . VAL A 1 174 ? -13.596 -31.289 -6.153 1.00 19.96 174 VAL A N 1
ATOM 1319 C CA . VAL A 1 174 ? -14.570 -31.871 -7.116 1.00 21.00 174 VAL A CA 1
ATOM 1320 C C . VAL A 1 174 ? -14.429 -33.390 -7.084 1.00 20.24 174 VAL A C 1
ATOM 1321 O O . VAL A 1 174 ? -13.329 -33.897 -6.784 1.00 20.61 174 VAL A O 1
ATOM 1325 N N . ILE A 1 175 ? -15.519 -34.089 -7.377 1.00 21.85 175 ILE A N 1
ATOM 1326 C CA . ILE A 1 175 ? -15.487 -35.542 -7.682 1.00 20.46 175 ILE A CA 1
ATOM 1327 C C . ILE A 1 175 ? -15.574 -35.680 -9.200 1.00 20.22 175 ILE A C 1
ATOM 1328 O O . ILE A 1 175 ? -16.628 -35.344 -9.784 1.00 20.23 175 ILE A O 1
ATOM 1333 N N . LEU A 1 176 ? -14.484 -36.112 -9.830 1.00 21.70 176 LEU A N 1
ATOM 1334 C CA . LEU A 1 176 ? -14.459 -36.330 -11.294 1.00 21.90 176 LEU A CA 1
ATOM 1335 C C . LEU A 1 176 ? -15.480 -37.418 -11.630 1.00 20.52 176 LEU A C 1
ATOM 1336 O O . LEU A 1 176 ? -15.572 -38.413 -10.880 1.00 23.38 176 LEU A O 1
ATOM 1341 N N . GLY A 1 177 ? -16.232 -37.203 -12.710 1.00 20.76 177 GLY A N 1
ATOM 1342 C CA . GLY A 1 177 ? -17.247 -38.145 -13.216 1.00 23.35 177 GLY A CA 1
ATOM 1343 C C . GLY A 1 177 ? -18.579 -38.032 -12.493 1.00 21.75 177 GLY A C 1
ATOM 1344 O O . GLY A 1 177 ? -19.528 -38.689 -12.941 1.00 22.72 177 GLY A O 1
ATOM 1345 N N . SER A 1 178 ? -18.672 -37.232 -11.430 1.00 20.57 178 SER A N 1
ATOM 1346 C CA . SER A 1 178 ? -19.850 -37.205 -10.523 1.00 20.80 178 SER A CA 1
ATOM 1347 C C . SER A 1 178 ? -21.038 -36.520 -11.204 1.00 20.10 178 SER A C 1
ATOM 1348 O O . SER A 1 178 ? -22.152 -36.659 -10.705 1.00 21.58 178 SER A O 1
ATOM 1351 N N . HIS A 1 179 ? -20.806 -35.802 -12.298 1.00 19.19 179 HIS A N 1
ATOM 1352 C CA . HIS A 1 179 ? -21.876 -35.144 -13.096 1.00 18.82 179 HIS A CA 1
ATOM 1353 C C . HIS A 1 179 ? -22.756 -36.222 -13.739 1.00 19.67 179 HIS A C 1
ATOM 1354 O O . HIS A 1 179 ? -23.889 -35.900 -14.096 1.00 22.36 179 HIS A O 1
ATOM 1361 N N . LYS A 1 180 ? -22.262 -37.458 -13.857 1.00 20.74 180 LYS A N 1
ATOM 1362 C CA . LYS A 1 180 ? -23.020 -38.589 -14.452 1.00 23.82 180 LYS A CA 1
ATOM 1363 C C . LYS A 1 180 ? -23.605 -39.491 -13.359 1.00 24.16 180 LYS A C 1
ATOM 1364 O O . LYS A 1 180 ? -24.326 -40.431 -13.714 1.00 28.06 180 LYS A O 1
ATOM 1370 N N . TRP A 1 181 ? -23.341 -39.215 -12.079 1.00 23.51 181 TRP A N 1
ATOM 1371 C CA . TRP A 1 181 ? -23.836 -40.062 -10.960 1.00 23.59 181 TRP A CA 1
ATOM 1372 C C . TRP A 1 181 ? -25.349 -39.896 -10.774 1.00 26.37 181 TRP A C 1
ATOM 1373 O O . TRP A 1 181 ? -25.853 -38.751 -10.774 1.00 25.69 181 TRP A O 1
ATOM 1384 N N . GLN A 1 182 ? -26.043 -41.016 -10.600 1.00 27.56 182 GLN A N 1
ATOM 1385 C CA . GLN A 1 182 ? -27.468 -41.057 -10.185 1.00 32.58 182 GLN A CA 1
ATOM 1386 C C . GLN A 1 182 ? -27.497 -41.463 -8.708 1.00 36.01 182 GLN A C 1
ATOM 1387 O O . GLN A 1 182 ? -28.062 -40.706 -7.900 1.00 45.84 182 GLN A O 1
ATOM 1393 N N . ASN A 1 183 ? -26.825 -42.570 -8.379 1.00 38.50 183 ASN A N 1
ATOM 1394 C CA . ASN A 1 183 ? -26.643 -43.095 -6.999 1.00 39.79 183 ASN A CA 1
ATOM 1395 C C . ASN A 1 183 ? -25.509 -42.303 -6.333 1.00 41.19 183 ASN A C 1
ATOM 1396 O O . ASN A 1 183 ? -24.386 -42.303 -6.888 1.00 46.49 183 ASN A O 1
ATOM 1401 N N . LEU A 1 184 ? -25.797 -41.645 -5.203 1.00 42.19 184 LEU A N 1
ATOM 1402 C CA . LEU A 1 184 ? -24.852 -40.737 -4.490 1.00 44.18 184 LEU A CA 1
ATOM 1403 C C . LEU A 1 184 ? -24.311 -41.398 -3.215 1.00 47.11 184 LEU A C 1
ATOM 1404 O O . LEU A 1 184 ? -23.751 -40.674 -2.376 1.00 46.77 184 LEU A O 1
ATOM 1409 N N . SER A 1 185 ? -24.419 -42.724 -3.097 1.00 51.19 185 SER A N 1
ATOM 1410 C CA . SER A 1 185 ? -23.937 -43.506 -1.926 1.00 50.45 185 SER A CA 1
ATOM 1411 C C . SER A 1 185 ? -22.408 -43.419 -1.810 1.00 47.41 185 SER A C 1
ATOM 1412 O O . SER A 1 185 ? -21.907 -43.593 -0.693 1.00 48.10 185 SER A O 1
ATOM 1415 N N . ASN A 1 186 ? -21.699 -43.170 -2.918 1.00 45.14 186 ASN A N 1
ATOM 1416 C CA . ASN A 1 186 ? -20.213 -43.043 -2.953 1.00 48.16 186 ASN A CA 1
ATOM 1417 C C . ASN A 1 186 ? -19.774 -41.598 -2.658 1.00 46.04 186 ASN A C 1
ATOM 1418 O O . ASN A 1 186 ? -18.542 -41.335 -2.749 1.00 48.32 186 ASN A O 1
ATOM 1423 N N . VAL A 1 187 ? -20.697 -40.680 -2.329 1.00 35.78 187 VAL A N 1
ATOM 1424 C CA . VAL A 1 187 ? -20.306 -39.264 -2.058 1.00 29.17 187 VAL A CA 1
ATOM 1425 C C . VAL A 1 187 ? -19.545 -39.215 -0.730 1.00 26.83 187 VAL A C 1
ATOM 1426 O O . VAL A 1 187 ? -20.123 -39.508 0.347 1.00 28.45 187 VAL A O 1
ATOM 1430 N N . SER A 1 188 ? -18.280 -38.826 -0.827 1.00 23.64 188 SER A N 1
ATOM 1431 C CA . SER A 1 188 ? -17.325 -38.741 0.298 1.00 23.35 188 SER A CA 1
ATOM 1432 C C . SER A 1 188 ? -16.221 -37.764 -0.098 1.00 21.28 188 SER A C 1
ATOM 1433 O O . SER A 1 188 ? -15.903 -37.679 -1.309 1.00 22.63 188 SER A O 1
ATOM 1436 N N . MET A 1 189 ? -15.658 -37.057 0.877 1.00 21.83 189 MET A N 1
ATOM 1437 C CA . MET A 1 189 ? -14.458 -36.213 0.648 1.00 20.92 189 MET A CA 1
ATOM 1438 C C . MET A 1 189 ? -13.299 -37.102 0.180 1.00 22.47 189 MET A C 1
ATOM 1439 O O . MET A 1 189 ? -12.390 -36.570 -0.472 1.00 24.87 189 MET A O 1
ATOM 1444 N N . ASP A 1 190 ? -13.348 -38.405 0.472 1.00 24.00 190 ASP A N 1
ATOM 1445 C CA . ASP A 1 190 ? -12.307 -39.383 0.049 1.00 25.51 190 ASP A CA 1
ATOM 1446 C C . ASP A 1 190 ? -12.233 -39.436 -1.484 1.00 24.14 190 ASP A C 1
ATOM 1447 O O . ASP A 1 190 ? -11.164 -39.824 -1.995 1.00 27.57 190 ASP A O 1
ATOM 1452 N N . ALA A 1 191 ? -13.326 -39.100 -2.185 1.00 24.35 191 ALA A N 1
ATOM 1453 C CA . ALA A 1 191 ? -13.451 -39.255 -3.655 1.00 25.39 191 ALA A CA 1
ATOM 1454 C C . ALA A 1 191 ? -13.034 -37.976 -4.392 1.00 22.97 191 ALA A C 1
ATOM 1455 O O . ALA A 1 191 ? -13.049 -37.997 -5.633 1.00 24.78 191 ALA A O 1
ATOM 1457 N N . THR A 1 192 ? -12.644 -36.917 -3.679 1.00 22.33 192 THR A N 1
ATOM 1458 C CA . THR A 1 192 ? -12.375 -35.585 -4.281 1.00 23.03 192 THR A CA 1
ATOM 1459 C C . THR A 1 192 ? -10.911 -35.414 -4.696 1.00 22.43 192 THR A C 1
ATOM 1460 O O . THR A 1 192 ? -9.996 -36.071 -4.124 1.00 23.35 192 THR A O 1
ATOM 1464 N N . VAL A 1 193 ? -10.722 -34.534 -5.672 1.00 21.51 193 VAL A N 1
ATOM 1465 C CA . VAL A 1 193 ? -9.413 -33.917 -6.017 1.00 22.37 193 VAL A CA 1
ATOM 1466 C C . VAL A 1 193 ? -9.592 -32.402 -5.945 1.00 22.21 193 VAL A C 1
ATOM 1467 O O . VAL A 1 193 ? -10.757 -31.929 -5.891 1.00 22.12 193 VAL A O 1
ATOM 1471 N N . ARG A 1 194 ? -8.480 -31.665 -5.919 1.00 22.35 194 ARG A N 1
ATOM 1472 C CA . ARG A 1 194 ? -8.466 -30.214 -5.629 1.00 22.98 194 ARG A CA 1
ATOM 1473 C C . ARG A 1 194 ? -8.212 -29.435 -6.917 1.00 22.11 194 ARG A C 1
ATOM 1474 O O . ARG A 1 194 ? -7.469 -29.929 -7.789 1.00 23.33 194 ARG A O 1
ATOM 1482 N N . ALA A 1 195 ? -8.783 -28.236 -6.986 1.00 20.79 195 ALA A N 1
ATOM 1483 C CA . ALA A 1 195 ? -8.497 -27.226 -8.022 1.00 22.17 195 ALA A CA 1
ATOM 1484 C C . ALA A 1 195 ? -7.449 -26.256 -7.468 1.00 21.38 195 ALA A C 1
ATOM 1485 O O . ALA A 1 195 ? -7.820 -25.196 -6.943 1.00 21.42 195 ALA A O 1
ATOM 1487 N N . LEU A 1 196 ? -6.181 -26.647 -7.527 1.00 23.22 196 LEU A N 1
ATOM 1488 C CA . LEU A 1 196 ? -5.061 -25.736 -7.191 1.00 23.79 196 LEU A CA 1
ATOM 1489 C C . LEU A 1 196 ? -4.940 -24.750 -8.348 1.00 25.32 196 LEU A C 1
ATOM 1490 O O . LEU A 1 196 ? -4.812 -25.211 -9.497 1.00 25.47 196 LEU A O 1
ATOM 1495 N N . MET A 1 197 ? -5.054 -23.453 -8.072 1.00 24.91 197 MET A N 1
ATOM 1496 C CA . MET A 1 197 ? -5.173 -22.435 -9.143 1.00 24.04 197 MET A CA 1
ATOM 1497 C C . MET A 1 197 ? -4.446 -21.151 -8.748 1.00 24.14 197 MET A C 1
ATOM 1498 O O . MET A 1 197 ? -4.461 -20.767 -7.555 1.00 23.48 197 MET A O 1
ATOM 1503 N N . ASN A 1 198 ? -3.842 -20.529 -9.755 1.00 23.40 198 ASN A N 1
ATOM 1504 C CA . ASN A 1 198 ? -3.282 -19.160 -9.706 1.00 24.21 198 ASN A CA 1
ATOM 1505 C C . ASN A 1 198 ? -4.414 -18.179 -9.980 1.00 21.59 198 ASN A C 1
ATOM 1506 O O . ASN A 1 198 ? -5.412 -18.533 -10.600 1.00 20.26 198 ASN A O 1
ATOM 1511 N N . PRO A 1 199 ? -4.291 -16.909 -9.557 1.00 22.76 199 PRO A N 1
ATOM 1512 C CA . PRO A 1 199 ? -5.261 -15.884 -9.944 1.00 20.90 199 PRO A CA 1
ATOM 1513 C C . PRO A 1 199 ? -5.418 -15.879 -11.471 1.00 21.58 199 PRO A C 1
ATOM 1514 O O . PRO A 1 199 ? -4.397 -15.944 -12.170 1.00 23.13 199 PRO A O 1
ATOM 1518 N N . GLY A 1 200 ? -6.679 -15.870 -11.932 1.00 21.37 200 GLY A N 1
ATOM 1519 C CA . GLY A 1 200 ? -7.063 -15.835 -13.357 1.00 21.00 200 GLY A CA 1
ATOM 1520 C C . GLY A 1 200 ? -7.319 -17.218 -13.936 1.00 20.78 200 GLY A C 1
ATOM 1521 O O . GLY A 1 200 ? -7.920 -17.287 -15.014 1.00 21.56 200 GLY A O 1
ATOM 1522 N N . ASP A 1 201 ? -6.854 -18.293 -13.289 1.00 20.31 201 ASP A N 1
ATOM 1523 C CA . ASP A 1 201 ? -7.267 -19.669 -13.670 1.00 20.41 201 ASP A CA 1
ATOM 1524 C C . ASP A 1 201 ? -8.749 -19.825 -13.306 1.00 18.73 201 ASP A C 1
ATOM 1525 O O . ASP A 1 201 ? -9.226 -19.155 -12.366 1.00 19.58 201 ASP A O 1
ATOM 1530 N N . ALA A 1 202 ? -9.468 -20.669 -14.040 1.00 18.96 202 ALA A N 1
ATOM 1531 C CA . ALA A 1 202 ? -10.890 -20.955 -13.768 1.00 19.03 202 ALA A CA 1
ATOM 1532 C C . ALA A 1 202 ? -11.100 -22.462 -13.666 1.00 17.95 202 ALA A C 1
ATOM 1533 O O . ALA A 1 202 ? -10.593 -23.217 -14.515 1.00 20.13 202 ALA A O 1
ATOM 1535 N N . LEU A 1 203 ? -11.833 -22.881 -12.641 1.00 18.20 203 LEU A N 1
ATOM 1536 C CA . LEU A 1 203 ? -12.360 -24.257 -12.546 1.00 17.77 203 LEU A CA 1
ATOM 1537 C C . LEU A 1 203 ? -13.753 -24.235 -13.173 1.00 17.43 203 LEU A C 1
ATOM 1538 O O . LEU A 1 203 ? -14.608 -23.469 -12.686 1.00 18.57 203 LEU A O 1
ATOM 1543 N N . LEU A 1 204 ? -13.942 -24.984 -14.253 1.00 18.93 204 LEU A N 1
ATOM 1544 C CA . LEU A 1 204 ? -15.251 -25.078 -14.936 1.00 17.36 204 LEU A CA 1
ATOM 1545 C C . LEU A 1 204 ? -15.926 -26.390 -14.535 1.00 16.58 204 LEU A C 1
ATOM 1546 O O . LEU A 1 204 ? -15.331 -27.465 -14.729 1.00 18.20 204 LEU A O 1
ATOM 1551 N N . ILE A 1 205 ? -17.130 -26.289 -13.977 1.00 16.00 205 ILE A N 1
ATOM 1552 C CA . ILE A 1 205 ? -17.946 -27.467 -13.573 1.00 16.78 205 ILE A CA 1
ATOM 1553 C C . ILE A 1 205 ? -19.334 -27.325 -14.194 1.00 16.83 205 ILE A C 1
ATOM 1554 O O . ILE A 1 205 ? -19.696 -26.225 -14.652 1.00 17.89 205 ILE A O 1
ATOM 1559 N N . THR A 1 206 ? -20.101 -28.400 -14.178 1.00 18.07 206 THR A N 1
ATOM 1560 C CA . THR A 1 206 ? -21.526 -28.328 -14.569 1.00 17.75 206 THR A CA 1
ATOM 1561 C C . THR A 1 206 ? -22.400 -28.261 -13.311 1.00 16.49 206 THR A C 1
ATOM 1562 O O . THR A 1 206 ? -21.913 -28.437 -12.169 1.00 16.64 206 THR A O 1
ATOM 1566 N N . ASP A 1 207 ? -23.684 -28.021 -13.532 1.00 18.36 207 ASP A N 1
ATOM 1567 C CA . ASP A 1 207 ? -24.712 -28.044 -12.466 1.00 19.27 207 ASP A CA 1
ATOM 1568 C C . ASP A 1 207 ? -24.887 -29.460 -11.887 1.00 17.85 207 ASP A C 1
ATOM 1569 O O . ASP A 1 207 ? -25.609 -29.570 -10.903 1.00 18.96 207 ASP A O 1
ATOM 1574 N N . SER A 1 208 ? -24.270 -30.513 -12.444 1.00 18.06 208 SER A N 1
ATOM 1575 C CA . SER A 1 208 ? -24.340 -31.880 -11.859 1.00 18.14 208 SER A CA 1
ATOM 1576 C C . SER A 1 208 ? -23.012 -32.310 -11.218 1.00 17.40 208 SER A C 1
ATOM 1577 O O . SER A 1 208 ? -23.008 -33.346 -10.543 1.00 19.07 208 SER A O 1
ATOM 1580 N N . THR A 1 209 ? -21.927 -31.549 -11.387 1.00 17.43 209 THR A N 1
ATOM 1581 C CA . THR A 1 209 ? -20.626 -31.920 -10.783 1.00 18.00 209 THR A CA 1
ATOM 1582 C C . THR A 1 209 ? -20.750 -31.786 -9.267 1.00 18.82 209 THR A C 1
ATOM 1583 O O . THR A 1 209 ? -21.152 -30.695 -8.809 1.00 18.82 209 THR A O 1
ATOM 1587 N N . ILE A 1 210 ? -20.414 -32.838 -8.526 1.00 18.18 210 ILE A N 1
ATOM 1588 C CA . ILE A 1 210 ? -20.414 -32.798 -7.038 1.00 19.42 210 ILE A CA 1
ATOM 1589 C C . ILE A 1 210 ? -19.097 -32.156 -6.605 1.00 18.70 210 ILE A C 1
ATOM 1590 O O . ILE A 1 210 ? -18.028 -32.588 -7.077 1.00 19.84 210 ILE A O 1
ATOM 1595 N N . HIS A 1 211 ? -19.181 -31.111 -5.795 1.00 17.13 211 HIS A N 1
ATOM 1596 C CA . HIS A 1 211 ? -18.017 -30.264 -5.438 1.00 18.11 211 HIS A CA 1
ATOM 1597 C C . HIS A 1 211 ? -18.261 -29.572 -4.102 1.00 17.51 211 HIS A C 1
ATOM 1598 O O . HIS A 1 211 ? -19.404 -29.590 -3.585 1.00 19.97 211 HIS A O 1
ATOM 1605 N N . CYS A 1 212 ? -17.236 -28.905 -3.585 1.00 19.07 212 CYS A N 1
ATOM 1606 C CA . CYS A 1 212 ? -17.389 -28.017 -2.414 1.00 18.76 212 CYS A CA 1
ATOM 1607 C C . CYS A 1 212 ? -16.192 -27.088 -2.289 1.00 19.31 212 CYS A C 1
ATOM 1608 O O . CYS A 1 212 ? -15.078 -27.493 -2.648 1.00 20.09 212 CYS A O 1
ATOM 1611 N N . GLY A 1 213 ? -16.446 -25.887 -1.794 1.00 18.27 213 GLY A N 1
ATOM 1612 C CA . GLY A 1 213 ? -15.387 -25.030 -1.240 1.00 19.08 213 GLY A CA 1
ATOM 1613 C C . GLY A 1 213 ? -14.611 -25.814 -0.202 1.00 20.66 213 GLY A C 1
ATOM 1614 O O . GLY A 1 213 ? -15.240 -26.592 0.550 1.00 21.43 213 GLY A O 1
ATOM 1615 N N . GLY A 1 214 ? -13.290 -25.650 -0.181 1.00 21.44 214 GLY A N 1
ATOM 1616 C CA . GLY A 1 214 ? -12.420 -26.321 0.794 1.00 24.42 214 GLY A CA 1
ATOM 1617 C C . GLY A 1 214 ? -12.381 -25.589 2.125 1.00 22.71 214 GLY A C 1
ATOM 1618 O O . GLY A 1 214 ? -12.814 -24.429 2.198 1.00 23.51 214 GLY A O 1
ATOM 1619 N N . ALA A 1 215 ? -11.836 -26.241 3.148 1.00 23.49 215 ALA A N 1
ATOM 1620 C CA . ALA A 1 215 ? -11.591 -25.641 4.476 1.00 24.30 215 ALA A CA 1
ATOM 1621 C C . ALA A 1 215 ? -10.389 -24.695 4.395 1.00 25.35 215 ALA A C 1
ATOM 1622 O O . ALA A 1 215 ? -9.325 -25.108 3.875 1.00 25.64 215 ALA A O 1
ATOM 1624 N N . GLU A 1 216 ? -10.548 -23.480 4.914 1.00 25.05 216 GLU A N 1
ATOM 1625 C CA . GLU A 1 216 ? -9.434 -22.530 5.156 1.00 25.09 216 GLU A CA 1
ATOM 1626 C C . GLU A 1 216 ? -8.777 -22.947 6.481 1.00 26.17 216 GLU A C 1
ATOM 1627 O O . GLU A 1 216 ? -9.433 -22.823 7.542 1.00 28.33 216 GLU A O 1
ATOM 1633 N N . THR A 1 217 ? -7.553 -23.476 6.432 1.00 28.08 217 THR A N 1
ATOM 1634 C CA . THR A 1 217 ? -6.900 -24.097 7.620 1.00 29.41 217 THR A CA 1
ATOM 1635 C C . THR A 1 217 ? -5.736 -23.255 8.150 1.00 35.39 217 THR A C 1
ATOM 1636 O O . THR A 1 217 ? -5.201 -23.642 9.210 1.00 40.26 217 THR A O 1
ATOM 1640 N N . THR A 1 218 ? -5.344 -22.180 7.454 1.00 35.55 218 THR A N 1
ATOM 1641 C CA . THR A 1 218 ? -4.215 -21.297 7.867 1.00 35.29 218 THR A CA 1
ATOM 1642 C C . THR A 1 218 ? -4.679 -20.346 8.973 1.00 35.67 218 THR A C 1
ATOM 1643 O O . THR A 1 218 ? -3.848 -19.983 9.815 1.00 40.68 218 THR A O 1
ATOM 1647 N N . GLY A 1 219 ? -5.949 -19.937 8.954 1.00 36.42 219 GLY A N 1
ATOM 1648 C CA . GLY A 1 219 ? -6.495 -18.934 9.886 1.00 33.99 219 GLY A CA 1
ATOM 1649 C C . GLY A 1 219 ? -6.000 -17.528 9.577 1.00 32.32 219 GLY A C 1
ATOM 1650 O O . GLY A 1 219 ? -6.309 -16.626 10.369 1.00 35.64 219 GLY A O 1
ATOM 1651 N N . THR A 1 220 ? -5.289 -17.329 8.457 1.00 32.52 220 THR A N 1
ATOM 1652 C CA . THR A 1 220 ? -4.737 -16.010 8.044 1.00 31.76 220 THR A CA 1
ATOM 1653 C C . THR A 1 220 ? -5.176 -15.621 6.626 1.00 31.16 220 THR A C 1
ATOM 1654 O O . THR A 1 220 ? -5.281 -14.410 6.384 1.00 34.22 220 THR A O 1
ATOM 1658 N N . GLU A 1 221 ? -5.422 -16.580 5.726 1.00 29.15 221 GLU A N 1
ATOM 1659 C CA . GLU A 1 221 ? -5.595 -16.295 4.279 1.00 28.09 221 GLU A CA 1
ATOM 1660 C C . GLU A 1 221 ? -7.069 -16.030 3.960 1.00 27.20 221 GLU A C 1
ATOM 1661 O O . GLU A 1 221 ? -7.935 -16.830 4.375 1.00 26.70 221 GLU A O 1
ATOM 1667 N N . THR A 1 222 ? -7.307 -14.930 3.248 1.00 27.65 222 THR A N 1
ATOM 1668 C CA . THR A 1 222 ? -8.589 -14.569 2.603 1.00 27.13 222 THR A CA 1
ATOM 1669 C C . THR A 1 222 ? -8.529 -15.037 1.149 1.00 26.63 222 THR A C 1
ATOM 1670 O O . THR A 1 222 ? -7.591 -14.641 0.438 1.00 34.95 222 THR A O 1
ATOM 1674 N N . ARG A 1 223 ? -9.490 -15.866 0.745 1.00 22.31 223 ARG A N 1
ATOM 1675 C CA . ARG A 1 223 ? -9.591 -16.439 -0.620 1.00 22.83 223 ARG A CA 1
ATOM 1676 C C . ARG A 1 223 ? -10.739 -15.737 -1.350 1.00 21.64 223 ARG A C 1
ATOM 1677 O O . ARG A 1 223 ? -11.835 -15.562 -0.757 1.00 22.74 223 ARG A O 1
ATOM 1685 N N . ARG A 1 224 ? -10.508 -15.326 -2.590 1.00 20.42 224 ARG A N 1
ATOM 1686 C CA . ARG A 1 224 ? -11.544 -14.606 -3.365 1.00 19.22 224 ARG A CA 1
ATOM 1687 C C . ARG A 1 224 ? -11.743 -15.300 -4.706 1.00 19.93 224 ARG A C 1
ATOM 1688 O O . ARG A 1 224 ? -10.763 -15.733 -5.336 1.00 19.20 224 ARG A O 1
ATOM 1696 N N . LEU A 1 225 ? -12.993 -15.408 -5.125 1.00 19.13 225 LEU A N 1
ATOM 1697 C CA . LEU A 1 225 ? -13.288 -15.947 -6.463 1.00 19.80 225 LEU A CA 1
ATOM 1698 C C . LEU A 1 225 ? -14.397 -15.155 -7.134 1.00 17.72 225 LEU A C 1
ATOM 1699 O O . LEU A 1 225 ? -15.215 -14.491 -6.453 1.00 19.82 225 LEU A O 1
ATOM 1704 N N . LEU A 1 226 ? -14.387 -15.245 -8.449 1.00 17.86 226 LEU A N 1
ATOM 1705 C CA . LEU A 1 226 ? -15.486 -14.775 -9.317 1.00 17.21 226 LEU A CA 1
ATOM 1706 C C . LEU A 1 226 ? -16.184 -16.029 -9.838 1.00 18.06 226 LEU A C 1
ATOM 1707 O O . LEU A 1 226 ? -15.555 -16.773 -10.612 1.00 17.69 226 LEU A O 1
ATOM 1712 N N . THR A 1 227 ? -17.412 -16.278 -9.386 1.00 16.14 227 THR A N 1
ATOM 1713 C CA . THR A 1 227 ? -18.253 -17.406 -9.858 1.00 17.05 227 THR A CA 1
ATOM 1714 C C . THR A 1 227 ? -19.195 -16.869 -10.929 1.00 16.59 227 THR A C 1
ATOM 1715 O O . THR A 1 227 ? -19.962 -15.940 -10.644 1.00 16.60 227 THR A O 1
ATOM 1719 N N . ILE A 1 228 ? -19.073 -17.410 -12.135 1.00 16.11 228 ILE A N 1
ATOM 1720 C CA . ILE A 1 228 ? -19.933 -17.044 -13.290 1.00 16.57 228 ILE A CA 1
ATOM 1721 C C . ILE A 1 228 ? -20.760 -18.278 -13.628 1.00 16.13 228 ILE A C 1
ATOM 1722 O O . ILE A 1 228 ? -20.232 -19.206 -14.250 1.00 16.47 228 ILE A O 1
ATOM 1727 N N . THR A 1 229 ? -22.008 -18.305 -13.183 1.00 14.48 229 THR A N 1
ATOM 1728 C CA . THR A 1 229 ? -22.954 -19.365 -13.591 1.00 15.08 229 THR A CA 1
ATOM 1729 C C . THR A 1 229 ? -23.584 -18.910 -14.896 1.00 14.62 229 THR A C 1
ATOM 1730 O O . THR A 1 229 ? -24.330 -17.905 -14.892 1.00 16.39 229 THR A O 1
ATOM 1734 N N . MET A 1 230 ? -23.253 -19.621 -15.961 1.00 15.47 230 MET A N 1
ATOM 1735 C CA . MET A 1 230 ? -23.828 -19.411 -17.306 1.00 15.65 230 MET A CA 1
ATOM 1736 C C . MET A 1 230 ? -24.914 -20.467 -17.506 1.00 15.55 230 MET A C 1
ATOM 1737 O O . MET A 1 230 ? -24.686 -21.635 -17.196 1.00 16.47 230 MET A O 1
ATOM 1742 N N . GLY A 1 231 ? -26.079 -20.057 -17.983 1.00 16.67 231 GLY A N 1
ATOM 1743 C CA . GLY A 1 231 ? -27.197 -21.000 -18.157 1.00 17.54 231 GLY A CA 1
ATOM 1744 C C . GLY A 1 231 ? -28.020 -20.679 -19.377 1.00 15.98 231 GLY A C 1
ATOM 1745 O O . GLY A 1 231 ? -27.925 -19.568 -19.889 1.00 16.97 231 GLY A O 1
ATOM 1746 N N . ILE A 1 232 ? -28.823 -21.634 -19.823 1.00 14.99 232 ILE A N 1
ATOM 1747 C CA . ILE A 1 232 ? -29.690 -21.403 -21.005 1.00 14.56 232 ILE A CA 1
ATOM 1748 C C . ILE A 1 232 ? -30.650 -20.261 -20.660 1.00 14.21 232 ILE A C 1
ATOM 1749 O O . ILE A 1 232 ? -31.032 -20.098 -19.461 1.00 15.31 232 ILE A O 1
ATOM 1754 N N . SER A 1 233 ? -31.012 -19.486 -21.675 1.00 14.54 233 SER A N 1
ATOM 1755 C CA . SER A 1 233 ? -31.894 -18.293 -21.543 1.00 15.99 233 SER A CA 1
ATOM 1756 C C . SER A 1 233 ? -33.313 -18.701 -21.138 1.00 15.38 233 SER A C 1
ATOM 1757 O O . SER A 1 233 ? -34.090 -17.807 -20.820 1.00 16.89 233 SER A O 1
ATOM 1760 N N . GLN A 1 234 ? -33.616 -19.998 -21.159 1.00 14.90 234 GLN A N 1
ATOM 1761 C CA . GLN A 1 234 ? -34.917 -20.567 -20.737 1.00 15.73 234 GLN A CA 1
ATOM 1762 C C . GLN A 1 234 ? -35.017 -20.622 -19.211 1.00 14.65 234 GLN A C 1
ATOM 1763 O O . GLN A 1 234 ? -36.150 -20.798 -18.711 1.00 16.18 234 GLN A O 1
ATOM 1769 N N . LEU A 1 235 ? -33.895 -20.488 -18.488 1.00 14.19 235 LEU A N 1
ATOM 1770 C CA . LEU A 1 235 ? -33.878 -20.510 -17.003 1.00 15.44 235 LEU A CA 1
ATOM 1771 C C . LEU A 1 235 ? -33.701 -19.092 -16.459 1.00 15.27 235 LEU A C 1
ATOM 1772 O O . LEU A 1 235 ? -32.906 -18.316 -17.008 1.00 15.35 235 LEU A O 1
ATOM 1777 N N . THR A 1 236 ? -34.422 -18.770 -15.392 1.00 17.12 236 THR A N 1
ATOM 1778 C CA . THR A 1 236 ? -34.408 -17.421 -14.790 1.00 16.51 236 THR A CA 1
ATOM 1779 C C . THR A 1 236 ? -33.112 -17.193 -14.027 1.00 15.12 236 THR A C 1
ATOM 1780 O O . THR A 1 236 ? -32.700 -18.023 -13.214 1.00 16.06 236 THR A O 1
ATOM 1784 N N . PRO A 1 237 ? -32.429 -16.053 -14.242 1.00 15.14 237 PRO A N 1
ATOM 1785 C CA . PRO A 1 237 ? -31.244 -15.747 -13.446 1.00 15.20 237 PRO A CA 1
ATOM 1786 C C . PRO A 1 237 ? -31.519 -15.630 -11.943 1.00 15.61 237 PRO A C 1
ATOM 1787 O O . PRO A 1 237 ? -32.617 -15.257 -11.525 1.00 15.42 237 PRO A O 1
ATOM 1791 N N . LEU A 1 238 ? -30.492 -15.924 -11.148 1.00 16.32 238 LEU A N 1
ATOM 1792 C CA . LEU A 1 238 ? -30.510 -15.723 -9.676 1.00 16.55 238 LEU A CA 1
ATOM 1793 C C . LEU A 1 238 ? -30.521 -14.227 -9.359 1.00 16.68 238 LEU A C 1
ATOM 1794 O O . LEU A 1 238 ? -30.998 -13.856 -8.279 1.00 17.66 238 LEU A O 1
ATOM 1799 N N . GLU A 1 239 ? -30.018 -13.412 -10.283 1.00 16.22 239 GLU A N 1
ATOM 1800 C CA . GLU A 1 239 ? -29.799 -11.965 -10.084 1.00 17.38 239 GLU A CA 1
ATOM 1801 C C . GLU A 1 239 ? -30.524 -11.191 -11.183 1.00 16.86 239 GLU A C 1
ATOM 1802 O O . GLU A 1 239 ? -30.688 -11.726 -12.304 1.00 18.43 239 GLU A O 1
ATOM 1808 N N . SER A 1 240 ? -30.897 -9.957 -10.861 1.00 17.08 240 SER A N 1
ATOM 1809 C CA . SER A 1 240 ? -31.567 -9.002 -11.770 1.00 16.73 240 SER A CA 1
ATOM 1810 C C . SER A 1 240 ? -30.624 -7.863 -12.155 1.00 16.26 240 SER A C 1
ATOM 1811 O O . SER A 1 240 ? -30.016 -7.271 -11.247 1.00 17.88 240 SER A O 1
ATOM 1814 N N . ASN A 1 241 ? -30.628 -7.489 -13.439 1.00 16.87 241 ASN A N 1
ATOM 1815 C CA . ASN A 1 241 ? -29.991 -6.243 -13.933 1.00 18.29 241 ASN A CA 1
ATOM 1816 C C . ASN A 1 241 ? -31.057 -5.172 -14.212 1.00 18.94 241 ASN A C 1
ATOM 1817 O O . ASN A 1 241 ? -30.727 -4.172 -14.848 1.00 20.66 241 ASN A O 1
ATOM 1822 N N . LEU A 1 242 ? -32.276 -5.335 -13.691 1.00 18.58 242 LEU A N 1
ATOM 1823 C CA . LEU A 1 242 ? -33.409 -4.418 -13.998 1.00 19.29 242 LEU A CA 1
ATOM 1824 C C . LEU A 1 242 ? -33.107 -3.002 -13.492 1.00 20.80 242 LEU A C 1
ATOM 1825 O O . LEU A 1 242 ? -33.602 -2.042 -14.125 1.00 22.10 242 LEU A O 1
ATOM 1830 N N . ALA A 1 243 ? -32.324 -2.862 -12.411 1.00 21.10 243 ALA A N 1
ATOM 1831 C CA . ALA A 1 243 ? -32.031 -1.560 -11.767 1.00 21.97 243 ALA A CA 1
ATOM 1832 C C . ALA A 1 243 ? -30.728 -0.960 -12.304 1.00 22.16 243 ALA A C 1
ATOM 1833 O O . ALA A 1 243 ? -30.386 0.157 -11.877 1.00 25.50 243 ALA A O 1
ATOM 1835 N N . VAL A 1 244 ? -30.025 -1.647 -13.207 1.00 21.05 244 VAL A N 1
ATOM 1836 C CA . VAL A 1 244 ? -28.763 -1.097 -13.781 1.00 23.34 244 VAL A CA 1
ATOM 1837 C C . VAL A 1 244 ? -29.119 0.100 -14.660 1.00 25.77 244 VAL A C 1
ATOM 1838 O O . VAL A 1 244 ? -29.983 -0.004 -15.529 1.00 27.51 244 VAL A O 1
ATOM 1842 N N . PRO A 1 245 ? -28.484 1.279 -14.458 1.00 27.12 245 PRO A N 1
ATOM 1843 C CA . PRO A 1 245 ? -28.793 2.466 -15.256 1.00 28.29 245 PRO A CA 1
ATOM 1844 C C . PRO A 1 245 ? -28.670 2.217 -16.766 1.00 27.11 245 PRO A C 1
ATOM 1845 O O . PRO A 1 245 ? -27.765 1.523 -17.171 1.00 28.13 245 PRO A O 1
ATOM 1849 N N . ARG A 1 246 ? -29.589 2.778 -17.555 1.00 28.47 246 ARG A N 1
ATOM 1850 C CA . ARG A 1 246 ? -29.640 2.566 -19.025 1.00 29.39 246 ARG A CA 1
ATOM 1851 C C . ARG A 1 246 ? -28.333 3.035 -19.665 1.00 29.52 246 ARG A C 1
ATOM 1852 O O . ARG A 1 246 ? -27.822 2.364 -20.561 1.00 31.08 246 ARG A O 1
ATOM 1860 N N . PRO A 1 247 ? -27.730 4.173 -19.243 1.00 34.25 247 PRO A N 1
ATOM 1861 C CA . PRO A 1 247 ? -26.437 4.588 -19.793 1.00 34.27 247 PRO A CA 1
ATOM 1862 C C . PRO A 1 247 ? -25.360 3.498 -19.659 1.00 29.17 247 PRO A C 1
ATOM 1863 O O . PRO A 1 247 ? -24.606 3.308 -20.597 1.00 30.14 247 PRO A O 1
ATOM 1867 N N . VAL A 1 248 ? -25.319 2.793 -18.524 1.00 28.28 248 VAL A N 1
ATOM 1868 C CA . VAL A 1 248 ? -24.374 1.659 -18.306 1.00 26.67 248 VAL A CA 1
ATOM 1869 C C . VAL A 1 248 ? -24.707 0.550 -19.306 1.00 24.81 248 VAL A C 1
ATOM 1870 O O . VAL A 1 248 ? -23.786 0.073 -19.988 1.00 26.87 248 VAL A O 1
ATOM 1874 N N . ILE A 1 249 ? -25.979 0.157 -19.409 1.00 23.41 249 ILE A N 1
ATOM 1875 C CA . ILE A 1 249 ? -26.408 -0.914 -20.356 1.00 22.99 249 ILE A CA 1
ATOM 1876 C C . ILE A 1 249 ? -26.010 -0.499 -21.781 1.00 22.97 249 ILE A C 1
ATOM 1877 O O . ILE A 1 249 ? -25.469 -1.341 -22.523 1.00 23.10 249 ILE A O 1
ATOM 1882 N N . GLU A 1 250 ? -26.236 0.761 -22.148 1.00 24.89 250 GLU A N 1
ATOM 1883 C CA . GLU A 1 250 ? -25.989 1.264 -23.527 1.00 25.50 250 GLU A CA 1
ATOM 1884 C C . GLU A 1 250 ? -24.482 1.381 -23.811 1.00 25.25 250 GLU A C 1
ATOM 1885 O O . GLU A 1 250 ? -24.132 1.511 -24.998 1.00 24.07 250 GLU A O 1
ATOM 1891 N N . SER A 1 251 ? -23.617 1.284 -22.793 1.00 23.93 251 SER A N 1
ATOM 1892 C CA . SER A 1 251 ? -22.140 1.262 -22.967 1.00 25.27 251 SER A CA 1
ATOM 1893 C C . SER A 1 251 ? -21.663 -0.139 -23.370 1.00 24.55 251 SER A C 1
ATOM 1894 O O . SER A 1 251 ? -20.493 -0.268 -23.802 1.00 25.60 251 SER A O 1
ATOM 1897 N N . LEU A 1 252 ? -22.521 -1.154 -23.235 1.00 21.54 252 LEU A N 1
ATOM 1898 C CA . LEU A 1 252 ? -22.146 -2.577 -23.427 1.00 22.48 252 LEU A CA 1
ATOM 1899 C C . LEU A 1 252 ? -22.280 -2.979 -24.902 1.00 21.15 252 LEU A C 1
ATOM 1900 O O . LEU A 1 252 ? -22.946 -2.270 -25.685 1.00 22.49 252 LEU A O 1
ATOM 1905 N N . THR A 1 253 ? -21.656 -4.096 -25.259 1.00 20.92 253 THR A N 1
ATOM 1906 C CA . THR A 1 253 ? -21.842 -4.786 -26.554 1.00 20.56 253 THR A CA 1
ATOM 1907 C C . THR A 1 253 ? -23.242 -5.391 -26.568 1.00 20.21 253 THR A C 1
ATOM 1908 O O . THR A 1 253 ? -23.821 -5.685 -25.520 1.00 20.23 253 THR A O 1
ATOM 1912 N N . PRO A 1 254 ? -23.844 -5.581 -27.758 1.00 22.50 254 PRO A N 1
ATOM 1913 C CA . PRO A 1 254 ? -25.122 -6.283 -27.851 1.00 23.75 254 PRO A CA 1
ATOM 1914 C C . PRO A 1 254 ? -25.080 -7.647 -27.142 1.00 20.99 254 PRO A C 1
ATOM 1915 O O . PRO A 1 254 ? -26.048 -8.004 -26.506 1.00 22.27 254 PRO A O 1
ATOM 1919 N N . LEU A 1 255 ? -23.958 -8.365 -27.243 1.00 21.06 255 LEU A N 1
ATOM 1920 C CA . LEU A 1 255 ? -23.789 -9.692 -26.598 1.00 21.62 255 LEU A CA 1
ATOM 1921 C C . LEU A 1 255 ? -23.870 -9.552 -25.071 1.00 19.81 255 LEU A C 1
ATOM 1922 O O . LEU A 1 255 ? -24.634 -10.305 -24.430 1.00 19.87 255 LEU A O 1
ATOM 1927 N N . ALA A 1 256 ? -23.129 -8.611 -24.498 1.00 17.46 256 ALA A N 1
ATOM 1928 C CA . ALA A 1 256 ? -23.155 -8.335 -23.045 1.00 18.76 256 ALA A CA 1
ATOM 1929 C C . ALA A 1 256 ? -24.573 -7.930 -22.620 1.00 18.03 256 ALA A C 1
ATOM 1930 O O . ALA A 1 256 ? -25.020 -8.419 -21.576 1.00 19.67 256 ALA A O 1
ATOM 1932 N N . GLN A 1 257 ? -25.273 -7.100 -23.401 1.00 19.03 257 GLN A N 1
ATOM 1933 C CA . GLN A 1 257 ? -26.678 -6.712 -23.098 1.00 19.60 257 GLN A CA 1
ATOM 1934 C C . GLN A 1 257 ? -27.544 -7.978 -23.021 1.00 18.85 257 GLN A C 1
ATOM 1935 O O . GLN A 1 257 ? -28.314 -8.092 -22.062 1.00 18.28 257 GLN A O 1
ATOM 1941 N N . ARG A 1 258 ? -27.393 -8.907 -23.973 1.00 17.63 258 ARG A N 1
ATOM 1942 C CA . ARG A 1 258 ? -28.178 -10.170 -23.982 1.00 19.44 258 ARG A CA 1
ATOM 1943 C C . ARG A 1 258 ? -27.886 -10.962 -22.700 1.00 18.28 258 ARG A C 1
ATOM 1944 O O . ARG A 1 258 ? -28.841 -11.463 -22.076 1.00 17.71 258 ARG A O 1
ATOM 1952 N N . LEU A 1 259 ? -26.615 -11.059 -22.307 1.00 17.81 259 LEU A N 1
ATOM 1953 C CA . LEU A 1 259 ? -26.194 -11.857 -21.132 1.00 17.73 259 LEU A CA 1
ATOM 1954 C C . LEU A 1 259 ? -26.827 -11.296 -19.848 1.00 18.17 259 LEU A C 1
ATOM 1955 O O . LEU A 1 259 ? -27.016 -12.079 -18.904 1.00 17.90 259 LEU A O 1
ATOM 1960 N N . LEU A 1 260 ? -27.158 -10.004 -19.818 1.00 17.53 260 LEU A N 1
ATOM 1961 C CA . LEU A 1 260 ? -27.712 -9.330 -18.617 1.00 18.41 260 LEU A CA 1
ATOM 1962 C C . LEU A 1 260 ? -29.237 -9.261 -18.682 1.00 19.48 260 LEU A C 1
ATOM 1963 O O . LEU A 1 260 ? -29.815 -8.656 -17.764 1.00 18.61 260 LEU A O 1
ATOM 1968 N N . GLY A 1 261 ? -29.860 -9.852 -19.705 1.00 18.21 261 GLY A N 1
ATOM 1969 C CA . GLY A 1 261 ? -31.328 -9.861 -19.847 1.00 18.86 261 GLY A CA 1
ATOM 1970 C C . GLY A 1 261 ? -31.856 -8.562 -20.428 1.00 19.97 261 GLY A C 1
ATOM 1971 O O . GLY A 1 261 ? -33.077 -8.348 -20.377 1.00 21.36 261 GLY A O 1
ATOM 1972 N N . TRP A 1 262 ? -30.988 -7.720 -20.992 1.00 17.89 262 TRP A N 1
ATOM 1973 C CA . TRP A 1 262 ? -31.393 -6.476 -21.700 1.00 18.67 262 TRP A CA 1
ATOM 1974 C C . TRP A 1 262 ? -31.445 -6.737 -23.210 1.00 17.87 262 TRP A C 1
ATOM 1975 O O . TRP A 1 262 ? -31.021 -5.888 -23.998 1.00 20.80 262 TRP A O 1
ATOM 1986 N N . ALA A 1 263 ? -32.003 -7.882 -23.585 1.00 18.48 263 ALA A N 1
ATOM 1987 C CA . ALA A 1 263 ? -32.281 -8.256 -24.982 1.00 17.89 263 ALA A CA 1
ATOM 1988 C C . ALA A 1 263 ? -33.253 -9.418 -24.954 1.00 17.49 263 ALA A C 1
ATOM 1989 O O . ALA A 1 263 ? -33.323 -10.108 -23.931 1.00 18.77 263 ALA A O 1
ATOM 1991 N N . SER A 1 264 ? -33.961 -9.623 -26.056 1.00 17.48 264 SER A N 1
ATOM 1992 C CA . SER A 1 264 ? -34.752 -10.848 -26.271 1.00 17.48 264 SER A CA 1
ATOM 1993 C C . SER A 1 264 ? -33.774 -12.009 -26.453 1.00 16.31 264 SER A C 1
ATOM 1994 O O . SER A 1 264 ? -32.537 -11.762 -26.586 1.00 20.16 264 SER A O 1
ATOM 1997 N N . GLN A 1 265 ? -34.291 -13.229 -26.407 1.00 16.43 265 GLN A N 1
ATOM 1998 C CA . GLN A 1 265 ? -33.469 -14.460 -26.407 1.00 16.76 265 GLN A CA 1
ATOM 1999 C C . GLN A 1 265 ? -34.119 -15.448 -27.364 1.00 16.48 265 GLN A C 1
ATOM 2000 O O . GLN A 1 265 ? -35.328 -15.298 -27.654 1.00 18.59 265 GLN A O 1
ATOM 2006 N N . ARG A 1 266 ? -33.330 -16.390 -27.870 1.00 17.24 266 ARG A N 1
ATOM 2007 C CA . ARG A 1 266 ? -33.804 -17.376 -28.863 1.00 19.28 266 ARG A CA 1
ATOM 2008 C C . ARG A 1 266 ? -33.562 -18.774 -28.308 1.00 18.59 266 ARG A C 1
ATOM 2009 O O . ARG A 1 266 ? -32.541 -18.994 -27.665 1.00 20.44 266 ARG A O 1
ATOM 2017 N N . SER A 1 267 ? -34.480 -19.686 -28.589 1.00 18.76 267 SER A N 1
ATOM 2018 C CA . SER A 1 267 ? -34.305 -21.136 -28.371 1.00 19.32 267 SER A CA 1
ATOM 2019 C C . SER A 1 267 ? -33.740 -21.763 -29.647 1.00 18.24 267 SER A C 1
ATOM 2020 O O . SER A 1 267 ? -33.784 -21.115 -30.720 1.00 19.57 267 SER A O 1
ATOM 2023 N N . ALA A 1 268 ? -33.264 -23.000 -29.534 1.00 19.34 268 ALA A N 1
ATOM 2024 C CA . ALA A 1 268 ? -32.724 -23.796 -30.660 1.00 20.66 268 ALA A CA 1
ATOM 2025 C C . ALA A 1 268 ? -33.856 -24.471 -31.444 1.00 19.88 268 ALA A C 1
ATOM 2026 O O . ALA A 1 268 ? -33.532 -25.201 -32.387 1.00 21.28 268 ALA A O 1
ATOM 2028 N N . ALA A 1 269 ? -35.131 -24.255 -31.100 1.00 21.73 269 ALA A N 1
ATOM 2029 C CA . ALA A 1 269 ? -36.240 -24.899 -31.841 1.00 21.73 269 ALA A CA 1
ATOM 2030 C C . ALA A 1 269 ? -36.198 -24.436 -33.300 1.00 21.70 269 ALA A C 1
ATOM 2031 O O . ALA A 1 269 ? -36.047 -23.246 -33.561 1.00 24.85 269 ALA A O 1
ATOM 2033 N N . PRO A 1 270 ? -36.307 -25.346 -34.296 1.00 25.39 270 PRO A N 1
ATOM 2034 C CA . PRO A 1 270 ? -36.244 -24.967 -35.719 1.00 29.86 270 PRO A CA 1
ATOM 2035 C C . PRO A 1 270 ? -37.069 -23.748 -36.177 1.00 30.71 270 PRO A C 1
ATOM 2036 O O . PRO A 1 270 ? -36.628 -23.006 -37.058 1.00 41.80 270 PRO A O 1
ATOM 2040 N N . ARG A 1 271 ? -38.248 -23.581 -35.593 1.00 24.68 271 ARG A N 1
ATOM 2041 C CA . ARG A 1 271 ? -39.183 -22.441 -35.828 1.00 22.28 271 ARG A CA 1
ATOM 2042 C C . ARG A 1 271 ? -39.381 -21.700 -34.504 1.00 20.20 271 ARG A C 1
ATOM 2043 O O . ARG A 1 271 ? -40.531 -21.294 -34.162 1.00 19.12 271 ARG A O 1
ATOM 2051 N N . ASP A 1 272 ? -38.270 -21.498 -33.798 1.00 19.55 272 ASP A N 1
ATOM 2052 C CA . ASP A 1 272 ? -38.206 -20.733 -32.530 1.00 18.14 272 ASP A CA 1
ATOM 2053 C C . ASP A 1 272 ? -39.106 -19.493 -32.629 1.00 18.13 272 ASP A C 1
ATOM 2054 O O . ASP A 1 272 ? -38.990 -18.750 -33.626 1.00 21.00 272 ASP A O 1
ATOM 2059 N N . ILE A 1 273 ? -39.914 -19.239 -31.599 1.00 16.45 273 ILE A N 1
ATOM 2060 C CA . ILE A 1 273 ? -40.753 -18.006 -31.496 1.00 17.92 273 ILE A CA 1
ATOM 2061 C C . ILE A 1 273 ? -40.183 -17.047 -30.440 1.00 18.36 273 ILE A C 1
ATOM 2062 O O . ILE A 1 273 ? -40.737 -15.942 -30.300 1.00 19.63 273 ILE A O 1
ATOM 2067 N N . GLY A 1 274 ? -39.114 -17.438 -29.742 1.00 17.81 274 GLY A N 1
ATOM 2068 C CA . GLY A 1 274 ? -38.310 -16.513 -28.924 1.00 17.31 274 GLY A CA 1
ATOM 2069 C C . GLY A 1 274 ? -38.790 -16.375 -27.485 1.00 17.20 274 GLY A C 1
ATOM 2070 O O . GLY A 1 274 ? -39.892 -16.873 -27.118 1.00 18.08 274 GLY A O 1
ATOM 2071 N N . LEU A 1 275 ? -37.982 -15.671 -26.704 1.00 16.45 275 LEU A N 1
ATOM 2072 C CA . LEU A 1 275 ? -38.154 -15.418 -25.252 1.00 16.62 275 LEU A CA 1
ATOM 2073 C C . LEU A 1 275 ? -38.009 -13.914 -25.029 1.00 17.85 275 LEU A C 1
ATOM 2074 O O . LEU A 1 275 ? -37.219 -13.271 -25.762 1.00 17.96 275 LEU A O 1
ATOM 2079 N N . LEU A 1 276 ? -38.800 -13.367 -24.108 1.00 15.72 276 LEU A N 1
ATOM 2080 C CA . LEU A 1 276 ? -38.776 -11.926 -23.743 1.00 17.64 276 LEU A CA 1
ATOM 2081 C C . LEU A 1 276 ? -38.959 -11.058 -24.991 1.00 17.76 276 LEU A C 1
ATOM 2082 O O . LEU A 1 276 ? -38.222 -10.054 -25.138 1.00 18.94 276 LEU A O 1
ATOM 2087 N N . THR A 1 277 ? -39.908 -11.426 -25.852 1.00 18.22 277 THR A N 1
ATOM 2088 C CA . THR A 1 277 ? -40.247 -10.644 -27.065 1.00 17.78 277 THR A CA 1
ATOM 2089 C C . THR A 1 277 ? -41.420 -9.716 -26.747 1.00 17.87 277 THR A C 1
ATOM 2090 O O . THR A 1 277 ? -42.046 -9.856 -25.674 1.00 19.52 277 THR A O 1
ATOM 2094 N N . ILE A 1 278 ? -41.719 -8.812 -27.669 1.00 18.14 278 ILE A N 1
ATOM 2095 C CA . ILE A 1 278 ? -42.789 -7.790 -27.518 1.00 18.46 278 ILE A CA 1
ATOM 2096 C C . ILE A 1 278 ? -43.519 -7.750 -28.861 1.00 19.32 278 ILE A C 1
ATOM 2097 O O . ILE A 1 278 ? -43.023 -7.091 -29.800 1.00 20.24 278 ILE A O 1
ATOM 2102 N N . ARG A 1 279 ? -44.611 -8.505 -28.969 1.00 18.16 279 ARG A N 1
ATOM 2103 C CA . ARG A 1 279 ? -45.460 -8.555 -30.188 1.00 19.77 279 ARG A CA 1
ATOM 2104 C C . ARG A 1 279 ? -44.580 -8.805 -31.424 1.00 19.10 279 ARG A C 1
ATOM 2105 O O . ARG A 1 279 ? -44.745 -8.093 -32.436 1.00 22.80 279 ARG A O 1
ATOM 2113 N N . GLY A 1 280 ? -43.701 -9.809 -31.354 1.00 20.03 280 GLY A N 1
ATOM 2114 C CA . GLY A 1 280 ? -42.906 -10.278 -32.501 1.00 19.77 280 GLY A CA 1
ATOM 2115 C C . GLY A 1 280 ? -41.617 -9.492 -32.690 1.00 20.68 280 GLY A C 1
ATOM 2116 O O . GLY A 1 280 ? -40.866 -9.827 -33.625 1.00 23.11 280 GLY A O 1
ATOM 2117 N N . ASN A 1 281 ? -41.361 -8.484 -31.857 1.00 20.69 281 ASN A N 1
ATOM 2118 C CA . ASN A 1 281 ? -40.121 -7.668 -31.926 1.00 21.94 281 ASN A CA 1
ATOM 2119 C C . ASN A 1 281 ? -39.290 -7.854 -30.655 1.00 21.42 281 ASN A C 1
ATOM 2120 O O . ASN A 1 281 ? -39.830 -8.225 -29.599 1.00 21.99 281 ASN A O 1
ATOM 2125 N N . SER A 1 282 ? -37.997 -7.596 -30.766 1.00 21.89 282 SER A N 1
ATOM 2126 C CA . SER A 1 282 ? -37.051 -7.757 -29.642 1.00 21.76 282 SER A CA 1
ATOM 2127 C C . SER A 1 282 ? -37.190 -6.573 -28.682 1.00 21.88 282 SER A C 1
ATOM 2128 O O . SER A 1 282 ? -37.672 -5.500 -29.103 1.00 22.43 282 SER A O 1
ATOM 2131 N N . ILE A 1 283 ? -36.768 -6.776 -27.436 1.00 20.42 283 ILE A N 1
ATOM 2132 C CA . ILE A 1 283 ? -36.564 -5.694 -26.429 1.00 22.12 283 ILE A CA 1
ATOM 2133 C C . ILE A 1 283 ? -35.740 -4.582 -27.077 1.00 22.90 283 ILE A C 1
ATOM 2134 O O . ILE A 1 283 ? -36.139 -3.415 -27.002 1.00 24.97 283 ILE A O 1
ATOM 2139 N N . GLU A 1 284 ? -34.607 -4.948 -27.671 1.00 23.62 284 GLU A N 1
ATOM 2140 C CA . GLU A 1 284 ? -33.590 -3.959 -28.113 1.00 24.15 284 GLU A CA 1
ATOM 2141 C C . GLU A 1 284 ? -34.176 -3.131 -29.266 1.00 26.02 284 GLU A C 1
ATOM 2142 O O . GLU A 1 284 ? -33.957 -1.901 -29.290 1.00 27.63 284 GLU A O 1
ATOM 2148 N N . LYS A 1 285 ? -34.932 -3.765 -30.164 1.00 24.78 285 LYS A N 1
ATOM 2149 C CA . LYS A 1 285 ? -35.586 -3.052 -31.285 1.00 26.80 285 LYS A CA 1
ATOM 2150 C C . LYS A 1 285 ? -36.691 -2.159 -30.713 1.00 27.00 285 LYS A C 1
ATOM 2151 O O . LYS A 1 285 ? -36.778 -1.000 -31.116 1.00 32.43 285 LYS A O 1
ATOM 2157 N N . THR A 1 286 ? -37.515 -2.696 -29.814 1.00 27.30 286 THR A N 1
ATOM 2158 C CA . THR A 1 286 ? -38.680 -1.972 -29.250 1.00 28.21 286 THR A CA 1
ATOM 2159 C C . THR A 1 286 ? -38.206 -0.732 -28.488 1.00 29.60 286 THR A C 1
ATOM 2160 O O . THR A 1 286 ? -38.799 0.339 -28.692 1.00 34.85 286 THR A O 1
ATOM 2164 N N . MET A 1 287 ? -37.199 -0.883 -27.629 1.00 30.53 287 MET A N 1
ATOM 2165 C CA . MET A 1 287 ? -36.743 0.180 -26.695 1.00 30.25 287 MET A CA 1
ATOM 2166 C C . MET A 1 287 ? -35.715 1.080 -27.386 1.00 30.90 287 MET A C 1
ATOM 2167 O O . MET A 1 287 ? -35.294 2.066 -26.752 1.00 36.99 287 MET A O 1
ATOM 2172 N N . ASN A 1 288 ? -35.342 0.768 -28.635 1.00 32.97 288 ASN A N 1
ATOM 2173 C CA . ASN A 1 288 ? -34.277 1.487 -29.387 1.00 34.38 288 ASN A CA 1
ATOM 2174 C C . ASN A 1 288 ? -33.028 1.540 -28.496 1.00 33.13 288 ASN A C 1
ATOM 2175 O O . ASN A 1 288 ? -32.450 2.634 -28.295 1.00 34.12 288 ASN A O 1
ATOM 2180 N N . LEU A 1 289 ? -32.640 0.383 -27.962 1.00 31.05 289 LEU A N 1
ATOM 2181 C CA . LEU A 1 289 ? -31.506 0.248 -27.017 1.00 30.48 289 LEU A CA 1
ATOM 2182 C C . LEU A 1 289 ? -30.205 0.401 -27.809 1.00 28.73 289 LEU A C 1
ATOM 2183 O O . LEU A 1 289 ? -29.952 -0.423 -28.701 1.00 31.49 289 LEU A O 1
ATOM 2188 N N . LYS A 1 290 ? -29.428 1.439 -27.513 1.00 28.40 290 LYS A N 1
ATOM 2189 C CA . LYS A 1 290 ? -28.116 1.687 -28.160 1.00 29.30 290 LYS A CA 1
ATOM 2190 C C . LYS A 1 290 ? -27.089 0.718 -27.559 1.00 26.55 290 LYS A C 1
ATOM 2191 O O . LYS A 1 290 ? -27.357 0.167 -26.482 1.00 25.75 290 LYS A O 1
ATOM 2197 N N . ALA A 1 291 ? -25.957 0.515 -28.233 1.00 26.65 291 ALA A N 1
ATOM 2198 C CA . ALA A 1 291 ? -24.842 -0.326 -27.738 1.00 24.02 291 ALA A CA 1
ATOM 2199 C C . ALA A 1 291 ? -23.500 0.376 -27.953 1.00 25.56 291 ALA A C 1
ATOM 2200 O O . ALA A 1 291 ? -23.371 1.164 -28.901 1.00 29.76 291 ALA A O 1
ATOM 2202 N N . GLU A 1 292 ? -22.540 0.078 -27.081 1.00 26.15 292 GLU A N 1
ATOM 2203 C CA . GLU A 1 292 ? -21.129 0.548 -27.183 1.00 28.83 292 GLU A CA 1
ATOM 2204 C C . GLU A 1 292 ? -21.090 2.082 -27.207 1.00 31.40 292 GLU A C 1
ATOM 2205 O O . GLU A 1 292 ? -20.260 2.640 -27.939 1.00 32.25 292 GLU A O 1
ATOM 2211 N N . GLN A 1 293 ? -21.947 2.733 -26.417 1.00 30.31 293 GLN A N 1
ATOM 2212 C CA . GLN A 1 293 ? -21.921 4.202 -26.194 1.00 35.87 293 GLN A CA 1
ATOM 2213 C C . GLN A 1 293 ? -21.074 4.459 -24.952 1.00 35.72 293 GLN A C 1
ATOM 2214 O O . GLN A 1 293 ? -21.507 4.154 -23.846 1.00 37.40 293 GLN A O 1
ATOM 2220 N N . PRO A 1 294 ? -19.842 5.000 -25.070 1.00 38.61 294 PRO A N 1
ATOM 2221 C CA . PRO A 1 294 ? -19.009 5.222 -23.888 1.00 41.18 294 PRO A CA 1
ATOM 2222 C C . PRO A 1 294 ? -19.718 6.076 -22.824 1.00 42.84 294 PRO A C 1
ATOM 2223 O O . PRO A 1 294 ? -20.522 6.916 -23.190 1.00 41.92 294 PRO A O 1
ATOM 2227 N N . LEU A 1 295 ? -19.420 5.820 -21.546 1.00 43.99 295 LEU A N 1
ATOM 2228 C CA . LEU A 1 295 ? -19.844 6.667 -20.399 1.00 49.09 295 LEU A CA 1
ATOM 2229 C C . LEU A 1 295 ? -18.938 7.904 -20.339 1.00 54.50 295 LEU A C 1
ATOM 2230 O O . LEU A 1 295 ? -19.250 8.893 -19.676 1.00 64.39 295 LEU A O 1
#

B-factor: mean 25.04, std 8.4, range [13.9, 69.0]

Sequence (288 aa):
KSQIPRLSAINDLHKIWPTVEEHGAAIIESFLSLDIVRRLNEEVVDPFVKIEPIPAAKTKDHPNHVLSTTTRLVNVLAPISKAYREDVLNSKVLHRICSDAFHVYGDYWVLMGAVMELAPSNPAQPLHRDMRFSHPIVEYLKPDAPATSINFLVALSPFTAENGATHVILGSHKWQNLSNVSMDATVRALMNPGDALLITDSTIHCGGAETTGTETRRLLTITMGISQLTPLESNLAVPRPVIESLTPLAQRLLGWASQRSAAPRDIGLLTIRGNSIEKTMNLKAEQPL

Secondary structure (DSSP, 8-state):
-PPPPEEETTT-HHHHHHHHHHHSEEEEETSS-HHHHHHHHHHHHHHHHHPPPTT-TT-SS--SSS-TT-EEE---TTT-HHIIIIITT-HHHHHHHHHHHTTTB-EEEEEEEEEEEPTTPPPPPSB-TTTTT-GGGGGS-TTSPPSEEEEEEESS-B-TTTTPPEE-TTGGG-S--TT--GGG-EE--B-TT-EEEEETT--EEPPP--SSS--EEEEEEEEEETTS--SS--TTS-HHHHHTS-HHHHHHTT-S-B-BSSTT---BS-BTTB-HHHHHT---S---

Radius of gyration: 18.57 Å; Cα contacts (8 Å, |Δi|>4): 610; chains: 1; bounding box: 42×50×46 Å